Protein AF-G0W5C2-F1 (afdb_monomer_lite)

Secondary structure (DSSP, 8-state):
--GGGGSPPPP-----------PPPP----TTSHHHHHHHHHHHHHHHHHHHHHHHHHHHHHHHH-TTHHHHHHHHHHHHHHHHHHHHHH-GGGHHHHHHHHHHHH-GGGHHHHHHHHHHHHHHHHHHHHHHHHHTHHHHHHHHHHHHTHHHHHHHHHHHHHHHHHHHHHHHHHHTHHHHHHHHHHHHHHHTT-HHHHHHHHHHHHHHHHHHHHHTSS----SSHHHHHHHHHHHHHHHHHHHHHHHHHHHHHHTSTTTHHHHHHHHTHHHHHHHHTHHHHHHTT--HHHHHHHHHHTHHHHHHHHHHHHHHTSSTTHHHHHHHHHHHHHHHHHHHHHHHHHHHHHH-

Organism: Naumovozyma dairenensis (strain ATCC 10597 / BCRC 20456 / CBS 421 / NBRC 0211 / NRRL Y-12639) (NCBI:txid1071378)

Foldseek 3Di:
DACLVLDDDDDDDDDDDDDDDDDDDDDDDDPPVPVVVVVVVVVVVVVVVVVVVVVVVVVVVCCVVPVPPVVLVVLLVVLCVPAAVVCQVPPPLLVLLVVLLVCLVVDPPCVVLLVVLLVVLVVQLCVLLVVCVVPPLVVQLVVQCVPPNPVSNVLSVVLSSQVSLLVSLVCSLPPPCVVRLLVLLQVLCVVVVNPVLQVQLVVLLVVVVVVVVVVVVPDDDPPVCPVVVVVVVVVVVVVVVVVVVVVVVLVVQSSPTPVSSLVSQLVCQLVQLLSLCVSLCSSVVHDPSRSVSVCSNSVSSSSSLRNSLSVCSRHPSSVSSSVSSSSSSSSVVSVVVVVSVVVVVVVD

Structure (mmCIF, N/CA/C/O backbone):
data_AF-G0W5C2-F1
#
_entry.id   AF-G0W5C2-F1
#
loop_
_atom_site.group_PDB
_atom_site.id
_atom_site.type_symbol
_atom_site.label_atom_id
_atom_site.label_alt_id
_atom_site.label_comp_id
_atom_site.label_asym_id
_atom_site.label_entity_id
_atom_site.label_seq_id
_atom_site.pdbx_PDB_ins_code
_atom_site.Cartn_x
_atom_site.Cartn_y
_atom_site.Cartn_z
_atom_site.occupancy
_atom_site.B_iso_or_equiv
_atom_site.auth_seq_id
_atom_site.auth_comp_id
_atom_site.auth_asym_id
_atom_site.auth_atom_id
_atom_site.pdbx_PDB_model_num
ATOM 1 N N . MET A 1 1 ? -10.322 6.354 27.106 1.00 34.41 1 MET A N 1
ATOM 2 C CA . MET A 1 1 ? -9.452 5.263 26.623 1.00 34.41 1 MET A CA 1
ATOM 3 C C . MET A 1 1 ? -8.444 5.808 25.622 1.00 34.41 1 MET A C 1
ATOM 5 O O . MET A 1 1 ? -8.860 6.273 24.565 1.00 34.41 1 MET A O 1
ATOM 9 N N . LYS A 1 2 ? -7.147 5.834 25.954 1.00 31.30 2 LYS A N 1
ATOM 10 C CA . LYS A 1 2 ? -6.088 6.141 24.978 1.00 31.30 2 LYS A CA 1
ATOM 11 C C . LYS A 1 2 ? -5.715 4.829 24.276 1.00 31.30 2 LYS A C 1
ATOM 13 O O . LYS A 1 2 ? -5.421 3.846 24.937 1.00 31.30 2 LYS A O 1
ATOM 18 N N . TYR A 1 3 ? -5.687 4.806 22.942 1.00 40.72 3 TYR A N 1
ATOM 19 C CA . TYR A 1 3 ? -5.278 3.619 22.166 1.00 40.72 3 TYR A CA 1
ATOM 20 C C . TYR A 1 3 ? -3.804 3.213 22.403 1.00 40.72 3 TYR A C 1
ATOM 22 O O . TYR A 1 3 ? -3.393 2.141 21.970 1.00 40.72 3 TYR A O 1
ATOM 30 N N . SER A 1 4 ? -3.021 4.028 23.130 1.00 39.78 4 SER A N 1
ATOM 31 C CA . SER A 1 4 ? -1.669 3.682 23.591 1.00 39.78 4 SER A CA 1
ATOM 32 C C . SER A 1 4 ? -1.620 2.482 24.532 1.00 39.78 4 SER A C 1
ATOM 34 O O . SER A 1 4 ? -0.555 1.901 24.693 1.00 39.78 4 SER A O 1
ATOM 36 N N . ASP A 1 5 ? -2.749 2.112 25.134 1.00 40.81 5 ASP A N 1
ATOM 37 C CA . ASP A 1 5 ? -2.809 1.062 26.154 1.00 40.81 5 ASP A CA 1
ATOM 38 C C . ASP A 1 5 ? -3.015 -0.335 25.523 1.00 40.81 5 ASP A C 1
ATOM 40 O O . ASP A 1 5 ? -3.038 -1.351 26.210 1.00 40.81 5 ASP A O 1
ATOM 44 N N . ILE A 1 6 ? -3.118 -0.401 24.186 1.00 48.47 6 ILE A N 1
ATOM 45 C CA . ILE A 1 6 ? -3.303 -1.636 23.404 1.00 48.47 6 ILE A CA 1
ATOM 46 C C . ILE A 1 6 ? -1.987 -2.408 23.204 1.00 48.47 6 ILE A C 1
ATOM 48 O O . ILE A 1 6 ? -2.007 -3.603 22.896 1.00 48.47 6 ILE A O 1
ATOM 52 N N . PHE A 1 7 ? -0.839 -1.760 23.413 1.00 45.47 7 PHE A N 1
ATOM 53 C CA . PHE A 1 7 ? 0.484 -2.355 23.233 1.00 45.47 7 PHE A CA 1
ATOM 54 C C . PHE A 1 7 ? 1.282 -2.208 24.532 1.00 45.47 7 PHE A C 1
ATOM 56 O O . PHE A 1 7 ? 1.791 -1.138 24.855 1.00 45.47 7 PHE A O 1
ATOM 63 N N . GLY A 1 8 ? 1.297 -3.290 25.316 1.00 36.81 8 GLY A N 1
ATOM 64 C CA . GLY A 1 8 ? 1.821 -3.334 26.680 1.00 36.81 8 GLY A CA 1
ATOM 65 C C . GLY A 1 8 ? 3.303 -2.974 26.797 1.00 36.81 8 GLY A C 1
ATOM 66 O O . GLY A 1 8 ? 4.139 -3.440 26.027 1.00 36.81 8 GLY A O 1
ATOM 67 N N . GLN A 1 9 ? 3.599 -2.160 27.810 1.00 32.34 9 GLN A N 1
ATOM 68 C CA . GLN A 1 9 ? 4.939 -1.845 28.292 1.00 32.34 9 GLN A CA 1
ATOM 69 C C . GLN A 1 9 ? 5.455 -2.985 29.179 1.00 32.34 9 GLN A C 1
ATOM 71 O O . GLN A 1 9 ? 4.820 -3.305 30.182 1.00 32.34 9 GLN A O 1
ATOM 76 N N . ASN A 1 10 ? 6.630 -3.534 28.867 1.00 29.64 10 ASN A N 1
ATOM 77 C CA . ASN A 1 10 ? 7.422 -4.298 29.834 1.00 29.64 10 ASN A CA 1
ATOM 78 C C . ASN A 1 10 ? 8.434 -3.364 30.515 1.00 29.64 10 ASN A C 1
ATOM 80 O O . ASN A 1 10 ? 9.086 -2.556 29.854 1.00 29.64 10 ASN A O 1
ATOM 84 N N . LYS A 1 11 ? 8.526 -3.459 31.847 1.00 28.27 11 LYS A N 1
ATOM 85 C CA . LYS A 1 11 ? 9.408 -2.668 32.720 1.00 28.27 11 LYS A CA 1
ATOM 86 C C . LYS A 1 11 ? 10.689 -3.433 33.107 1.00 28.27 11 LYS A C 1
ATOM 88 O O . LYS A 1 11 ? 10.615 -4.633 33.345 1.00 28.27 11 LYS A O 1
ATOM 93 N N . HIS A 1 12 ? 11.740 -2.633 33.354 1.00 28.28 12 HIS A N 1
ATOM 94 C CA . HIS A 1 12 ? 12.934 -2.812 34.219 1.00 28.28 12 HIS A CA 1
ATOM 95 C C . HIS A 1 12 ? 14.176 -3.576 33.708 1.00 28.28 12 HIS A C 1
ATOM 97 O O . HIS A 1 12 ? 14.015 -4.448 32.858 1.00 28.28 12 HIS A O 1
ATOM 103 N N . PRO A 1 13 ? 15.389 -3.334 34.287 1.00 30.89 13 PRO A N 1
ATOM 104 C CA . PRO A 1 13 ? 15.825 -2.289 35.248 1.00 30.89 13 PRO A CA 1
ATOM 105 C C . PRO A 1 13 ? 17.078 -1.467 34.831 1.00 30.89 13 PRO A C 1
ATOM 107 O O . PRO A 1 13 ? 17.756 -1.776 33.857 1.00 30.89 13 PRO A O 1
ATOM 110 N N . GLN A 1 14 ? 17.325 -0.382 35.582 1.00 29.97 14 GLN A N 1
ATOM 111 C CA . GLN A 1 14 ? 18.550 0.434 35.597 1.00 29.97 14 GLN A CA 1
ATOM 112 C C . GLN A 1 14 ? 19.724 -0.348 36.200 1.00 29.97 14 GLN A C 1
ATOM 114 O O . GLN A 1 14 ? 19.463 -1.144 37.091 1.00 29.97 14 GLN A O 1
ATOM 119 N N . ASP A 1 15 ? 20.961 -0.022 35.806 1.00 26.52 15 ASP A N 1
ATOM 120 C CA . ASP A 1 15 ? 22.138 -0.134 36.677 1.00 26.52 15 ASP A CA 1
ATOM 121 C C . ASP A 1 15 ? 23.197 0.933 36.336 1.00 26.52 15 ASP A C 1
ATOM 123 O O . ASP A 1 15 ? 23.392 1.317 35.179 1.00 26.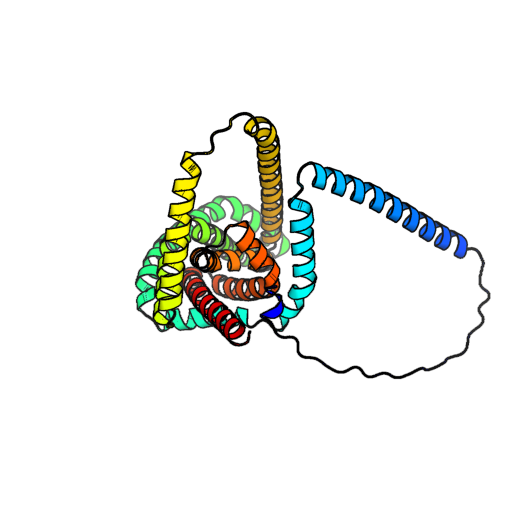52 15 ASP A O 1
ATOM 127 N N . GLU A 1 16 ? 23.792 1.443 37.412 1.00 25.45 16 GLU A N 1
ATOM 128 C CA . GLU A 1 16 ? 24.773 2.521 37.558 1.00 25.45 16 GLU A CA 1
ATOM 129 C C . GLU A 1 16 ? 26.234 2.049 37.371 1.00 25.45 16 GLU A C 1
ATOM 131 O O . GLU A 1 16 ? 26.498 0.866 37.183 1.00 25.45 16 GLU A O 1
ATOM 136 N N . MET A 1 17 ? 27.160 3.004 37.576 1.00 26.48 17 MET A N 1
ATOM 137 C CA . MET A 1 17 ? 28.610 2.897 37.852 1.00 26.48 17 MET A CA 1
ATOM 138 C C . MET A 1 17 ? 29.556 2.972 36.641 1.00 26.48 17 MET A C 1
ATOM 140 O O . MET A 1 17 ? 29.325 2.344 35.620 1.00 26.48 17 MET A O 1
ATOM 144 N N . THR A 1 18 ? 30.689 3.685 36.652 1.00 25.75 18 THR A N 1
ATOM 145 C CA . THR A 1 18 ? 31.335 4.634 37.587 1.00 25.75 18 THR A CA 1
ATOM 146 C C . THR A 1 18 ? 32.514 5.273 36.841 1.00 25.75 18 THR A C 1
ATOM 148 O O . THR A 1 18 ? 33.195 4.608 36.067 1.00 25.75 18 THR A O 1
ATOM 151 N N . ASP A 1 19 ? 32.723 6.555 37.125 1.00 26.78 19 ASP A N 1
ATOM 152 C CA . ASP A 1 19 ? 33.977 7.298 37.324 1.00 26.78 19 ASP A CA 1
ATOM 153 C C . ASP A 1 19 ? 35.335 6.686 36.888 1.00 26.78 19 ASP A C 1
ATOM 155 O O . ASP A 1 19 ? 35.753 5.627 37.356 1.00 26.78 19 ASP A O 1
ATOM 159 N N . SER A 1 20 ? 36.099 7.445 36.093 1.00 28.25 20 SER A N 1
ATOM 160 C CA . SER A 1 20 ? 37.563 7.341 36.039 1.00 28.25 20 SER A CA 1
ATOM 161 C C . SER A 1 20 ? 38.188 8.672 35.610 1.00 28.25 20 SER A C 1
ATOM 163 O O . SER A 1 20 ? 37.994 9.162 34.496 1.00 28.25 20 SER A O 1
ATOM 165 N N . LYS A 1 21 ? 38.930 9.249 36.557 1.00 28.72 21 LYS A N 1
ATOM 166 C CA . LYS A 1 21 ? 39.734 10.471 36.482 1.00 28.72 21 LYS A CA 1
ATOM 167 C C . LYS A 1 21 ? 40.934 10.319 35.541 1.00 28.72 21 LYS A C 1
ATOM 169 O O . LYS A 1 21 ? 41.647 9.322 35.612 1.00 28.72 21 LYS A O 1
ATOM 174 N N . ALA A 1 22 ? 41.256 11.383 34.807 1.00 29.69 22 ALA A N 1
ATOM 175 C CA . ALA A 1 22 ? 42.620 11.672 34.366 1.00 29.69 22 ALA A CA 1
ATOM 176 C C . ALA A 1 22 ? 42.874 13.192 34.403 1.00 29.69 22 ALA A C 1
ATOM 178 O O . ALA A 1 22 ? 42.045 13.985 33.961 1.00 29.69 22 ALA A O 1
ATOM 179 N N . GLU A 1 23 ? 44.004 13.560 35.003 1.00 32.16 23 GLU A N 1
ATOM 180 C CA . GLU A 1 23 ? 44.495 14.909 35.321 1.00 32.16 23 GLU A CA 1
ATOM 181 C C . GLU A 1 23 ? 44.883 15.772 34.095 1.00 32.16 23 GLU A C 1
ATOM 183 O O . GLU A 1 23 ? 45.074 15.242 32.996 1.00 32.16 23 GLU A O 1
ATOM 188 N N . PRO A 1 24 ? 45.003 17.110 34.260 1.00 30.23 24 PRO A N 1
ATOM 189 C CA . PRO A 1 24 ? 45.026 18.063 33.156 1.00 30.23 24 PRO A CA 1
ATOM 190 C C . PRO A 1 24 ? 46.437 18.283 32.594 1.00 30.23 24 PRO A C 1
ATOM 192 O O . PRO A 1 24 ? 47.409 18.412 33.337 1.00 30.23 24 PRO A O 1
ATOM 195 N N . LYS A 1 25 ? 46.545 18.406 31.265 1.00 30.88 25 LYS A N 1
ATOM 196 C CA . LYS A 1 25 ? 47.736 18.950 30.600 1.00 30.88 25 L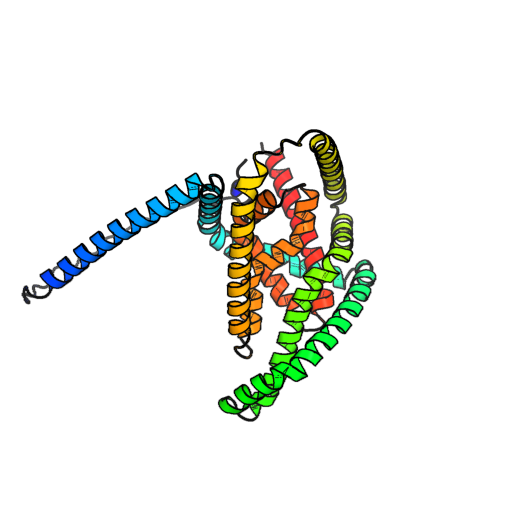YS A CA 1
ATOM 197 C C . LYS A 1 25 ? 47.515 20.419 30.271 1.00 30.88 25 LYS A C 1
ATOM 199 O O . LYS A 1 25 ? 46.589 20.772 29.545 1.00 30.88 25 LYS A O 1
ATOM 204 N N . ASP A 1 26 ? 48.394 21.235 30.830 1.00 29.27 26 ASP A N 1
ATOM 205 C CA . ASP A 1 26 ? 48.541 22.662 30.594 1.00 29.27 26 ASP A CA 1
ATOM 206 C C . ASP A 1 26 ? 49.012 22.912 29.150 1.00 29.27 26 ASP A C 1
ATOM 208 O O . ASP A 1 26 ? 50.078 22.447 28.745 1.00 29.27 26 ASP A O 1
ATOM 212 N N . TYR A 1 27 ? 48.197 23.621 28.369 1.00 32.12 27 TYR A N 1
ATOM 213 C CA . TYR A 1 27 ? 48.597 24.229 27.103 1.00 32.12 27 TYR A CA 1
ATOM 214 C C . TYR A 1 27 ? 48.057 25.655 27.069 1.00 32.12 27 TYR A C 1
ATOM 216 O O . TYR A 1 27 ? 46.895 25.924 26.765 1.00 32.12 27 TYR A O 1
ATOM 224 N N . SER A 1 28 ? 48.951 26.581 27.383 1.00 32.19 28 SER A N 1
ATOM 225 C CA . SER A 1 28 ? 48.824 28.003 27.113 1.00 32.19 28 SER A CA 1
ATOM 226 C C . SER A 1 28 ? 48.907 28.236 25.601 1.00 32.19 28 SER A C 1
ATOM 228 O O . SER A 1 28 ? 49.990 28.316 25.029 1.00 32.19 28 SER A O 1
ATOM 230 N N . VAL A 1 29 ? 47.751 28.348 24.938 1.00 36.06 29 VAL A N 1
ATOM 231 C CA . VAL A 1 29 ? 47.648 28.783 23.535 1.00 36.06 29 VAL A CA 1
ATOM 232 C C . VAL A 1 29 ? 46.489 29.778 23.376 1.00 36.06 29 VAL A C 1
ATOM 234 O O . VAL A 1 29 ? 45.323 29.440 23.524 1.00 36.06 29 VAL A O 1
ATOM 237 N N . GLN A 1 30 ? 46.881 31.029 23.118 1.00 35.53 30 GLN A N 1
ATOM 238 C CA . GLN A 1 30 ? 46.239 32.067 22.293 1.00 35.53 30 GLN A CA 1
ATOM 239 C C . GLN A 1 30 ? 44.730 32.361 22.474 1.00 35.53 30 GLN A C 1
ATOM 241 O O . GLN A 1 30 ? 43.841 31.645 22.026 1.00 35.53 30 GLN A O 1
ATOM 246 N N . LYS A 1 31 ? 44.459 33.548 23.034 1.00 40.22 31 LYS A N 1
ATOM 247 C CA . LYS A 1 31 ? 43.148 34.198 23.230 1.00 40.22 31 LYS A CA 1
ATOM 248 C C . LYS A 1 31 ? 42.464 34.717 21.942 1.00 40.22 31 LYS A C 1
ATOM 250 O O . LYS A 1 31 ? 41.649 35.620 22.039 1.00 40.22 31 LYS A O 1
ATOM 255 N N . GLU A 1 32 ? 42.731 34.164 20.760 1.00 42.00 32 GLU A N 1
ATOM 256 C CA . GLU A 1 32 ? 42.114 34.648 19.502 1.00 42.00 32 GLU A CA 1
ATOM 257 C C . GLU A 1 32 ? 41.004 33.740 18.938 1.00 42.00 32 GLU A C 1
ATOM 259 O O . GLU A 1 32 ? 40.273 34.152 18.045 1.00 42.00 32 GLU A O 1
ATOM 264 N N . GLY A 1 33 ? 40.791 32.540 19.495 1.00 41.72 33 GLY A N 1
ATOM 265 C CA . GLY A 1 33 ? 39.678 31.656 19.097 1.00 41.72 33 GLY A CA 1
ATOM 266 C C . GLY A 1 33 ? 38.377 31.844 19.890 1.00 41.72 33 GLY A C 1
ATOM 267 O O . GLY A 1 33 ? 37.321 31.384 19.468 1.00 41.72 33 GLY A O 1
ATOM 268 N N . LYS A 1 34 ? 38.426 32.520 21.046 1.00 40.22 34 LYS A N 1
ATOM 269 C CA . LYS A 1 34 ? 37.293 32.575 21.986 1.00 40.22 34 LYS A CA 1
ATOM 270 C C . LYS A 1 34 ? 36.225 33.589 21.575 1.00 40.22 34 LYS A C 1
ATOM 272 O O . LYS A 1 34 ? 35.046 33.318 21.753 1.00 40.22 34 LYS A O 1
ATOM 277 N N . ASP A 1 35 ? 36.622 34.715 20.990 1.00 42.41 35 ASP A N 1
ATOM 278 C CA . ASP A 1 35 ? 35.678 35.758 20.572 1.00 42.41 35 ASP A CA 1
ATOM 279 C C . ASP A 1 35 ? 34.892 35.359 19.312 1.00 42.41 35 ASP A C 1
ATOM 281 O O . ASP A 1 35 ? 33.713 35.690 19.198 1.00 42.41 35 ASP A O 1
ATOM 285 N N . ILE A 1 36 ? 35.491 34.544 18.433 1.00 47.38 36 ILE A N 1
ATOM 286 C CA . ILE A 1 36 ? 34.840 34.004 17.228 1.00 47.38 36 ILE A CA 1
ATOM 287 C C . ILE A 1 36 ? 33.800 32.928 17.602 1.00 47.38 36 ILE A C 1
ATOM 289 O O . ILE A 1 36 ? 32.681 32.947 17.088 1.00 47.38 36 ILE A O 1
ATOM 293 N N . ASP A 1 37 ? 34.114 32.040 18.554 1.00 50.44 37 ASP A N 1
ATOM 294 C CA . ASP A 1 37 ? 33.162 31.038 19.066 1.00 50.44 37 ASP A CA 1
ATOM 295 C C . ASP A 1 37 ? 32.034 31.662 19.912 1.00 50.44 37 ASP A C 1
ATOM 297 O O . ASP A 1 37 ? 30.882 31.223 19.848 1.00 50.44 37 ASP A O 1
ATOM 301 N N . ILE A 1 38 ? 32.323 32.720 20.681 1.00 51.53 38 ILE A N 1
ATOM 302 C CA . ILE A 1 38 ? 31.317 33.436 21.484 1.00 51.53 38 ILE A CA 1
ATOM 303 C C . ILE A 1 38 ? 30.381 34.271 20.592 1.00 51.53 38 ILE A C 1
ATOM 305 O O . ILE A 1 38 ? 29.176 34.316 20.859 1.00 51.53 38 ILE A O 1
ATOM 309 N N . GLN A 1 39 ? 30.885 34.899 19.520 1.00 51.41 39 GLN A N 1
ATOM 310 C CA . GLN A 1 39 ? 30.040 35.601 18.544 1.00 51.41 39 GLN A CA 1
ATOM 311 C C . GLN A 1 39 ? 29.126 34.642 17.777 1.00 51.41 39 GLN A C 1
ATOM 313 O O . GLN A 1 39 ? 27.926 34.908 17.715 1.00 51.41 39 GLN A O 1
ATOM 318 N N . ASN A 1 40 ? 29.636 33.500 17.303 1.00 53.81 40 ASN A N 1
ATOM 319 C CA . ASN A 1 40 ? 28.810 32.484 16.639 1.00 53.81 40 ASN A CA 1
ATOM 320 C C . ASN A 1 40 ? 27.731 31.909 17.576 1.00 53.81 40 ASN A C 1
ATOM 322 O O . ASN A 1 40 ? 26.579 31.775 17.174 1.00 53.81 40 ASN A O 1
ATOM 326 N N . SER A 1 41 ? 28.059 31.662 18.850 1.00 58.12 41 SER A N 1
ATOM 327 C CA . SER A 1 41 ? 27.090 31.241 19.879 1.00 58.12 41 SER A CA 1
ATOM 328 C C . SER A 1 41 ? 25.980 32.279 20.108 1.00 58.12 41 SER A C 1
ATOM 330 O O . SER A 1 41 ? 24.801 31.933 20.223 1.00 58.12 41 SER A O 1
ATOM 332 N N . ASN A 1 42 ? 26.333 33.564 20.183 1.00 63.94 42 ASN A N 1
ATOM 333 C CA . ASN A 1 42 ? 25.370 34.641 20.429 1.00 63.94 42 ASN A CA 1
ATOM 334 C C . ASN A 1 42 ? 24.500 34.940 19.200 1.00 63.94 42 ASN A C 1
ATOM 336 O O . ASN A 1 42 ? 23.309 35.237 19.350 1.00 63.94 42 ASN A O 1
ATOM 340 N N . GLU A 1 43 ? 25.056 34.827 17.994 1.00 66.88 43 GLU A N 1
ATOM 341 C CA . GLU A 1 43 ? 24.296 34.905 16.748 1.00 66.88 43 GLU A CA 1
ATOM 342 C C . GLU A 1 43 ? 23.354 33.710 16.597 1.00 66.88 43 GLU A C 1
ATOM 344 O O . GLU A 1 43 ? 22.167 33.923 16.360 1.00 66.88 43 GLU A O 1
ATOM 349 N N . GLU A 1 44 ? 23.800 32.475 16.847 1.00 68.31 44 GLU A N 1
ATOM 350 C CA . GLU A 1 44 ? 22.924 31.296 16.842 1.00 68.31 44 GLU A CA 1
ATOM 351 C C . GLU A 1 44 ? 21.777 31.425 17.851 1.00 68.31 44 GLU A C 1
ATOM 353 O O . GLU A 1 44 ? 20.621 31.160 17.514 1.00 68.31 44 GLU A O 1
ATOM 358 N N . GLN A 1 45 ? 22.043 31.896 19.073 1.00 73.69 45 GLN A N 1
ATOM 359 C CA . GLN A 1 45 ? 20.995 32.126 20.074 1.00 73.69 45 GLN A CA 1
ATOM 360 C C . GLN A 1 45 ? 20.013 33.227 19.656 1.00 73.69 45 GLN A C 1
ATOM 362 O O . GLN A 1 45 ? 18.802 33.106 19.881 1.00 73.69 45 GLN A O 1
ATOM 367 N N . SER A 1 46 ? 20.510 34.283 19.013 1.00 73.19 46 SER A N 1
ATOM 368 C CA . SER A 1 46 ? 19.685 35.373 18.485 1.00 73.19 46 SER A CA 1
ATOM 369 C C . SER A 1 46 ? 18.818 34.899 17.317 1.00 73.19 46 SER A C 1
ATOM 371 O O . SER A 1 46 ? 17.611 35.157 17.299 1.00 73.19 46 SER A O 1
ATOM 373 N N . LEU A 1 47 ? 19.388 34.120 16.396 1.00 71.12 47 LEU A N 1
ATOM 374 C CA . LEU A 1 47 ? 18.684 33.495 15.279 1.00 71.12 47 LEU A CA 1
ATOM 375 C C . LEU A 1 47 ? 17.625 32.506 15.774 1.00 71.12 47 LEU A C 1
ATOM 377 O O . LEU A 1 47 ? 16.485 32.559 15.318 1.00 71.12 47 LEU A O 1
ATOM 381 N N . LEU A 1 48 ? 17.935 31.670 16.767 1.00 75.12 48 LEU A N 1
ATOM 382 C CA . LEU A 1 48 ? 16.971 30.756 17.388 1.00 75.12 48 LEU A CA 1
ATOM 383 C C . LEU A 1 48 ? 15.799 31.503 18.033 1.00 75.12 48 LEU A C 1
ATOM 385 O O . LEU A 1 48 ? 14.654 31.052 17.944 1.00 75.12 48 LEU A O 1
ATOM 389 N N . LYS A 1 49 ? 16.060 32.656 18.659 1.00 80.38 49 LYS A N 1
ATOM 390 C CA . LYS A 1 49 ? 15.026 33.504 19.268 1.00 80.38 49 LYS A CA 1
ATOM 391 C C . LYS A 1 49 ? 14.126 34.143 18.209 1.00 80.38 49 LYS A C 1
ATOM 393 O O . LYS A 1 49 ? 12.906 34.135 18.371 1.00 80.38 49 LYS A O 1
ATOM 398 N N . ILE A 1 50 ? 14.709 34.626 17.112 1.00 74.38 50 ILE A N 1
ATOM 399 C CA . ILE A 1 50 ? 13.981 35.188 15.966 1.00 74.38 50 ILE A CA 1
ATOM 400 C C . ILE A 1 50 ? 13.132 34.104 15.287 1.00 74.38 50 ILE A C 1
ATOM 402 O O . ILE A 1 50 ? 11.933 34.298 15.088 1.00 74.38 50 ILE A O 1
ATOM 406 N N . VAL A 1 51 ? 13.707 32.931 15.011 1.00 73.44 51 VAL A N 1
ATOM 407 C CA . VAL A 1 51 ? 12.994 31.782 14.430 1.00 73.44 51 VAL A CA 1
ATOM 408 C C . VAL A 1 51 ? 11.832 31.345 15.324 1.00 73.44 51 VAL A C 1
ATOM 410 O O . VAL A 1 51 ? 10.742 31.090 14.813 1.00 73.44 51 VAL A O 1
ATOM 413 N N . LYS A 1 52 ? 12.016 31.318 16.653 1.00 78.44 52 LYS A N 1
ATOM 414 C CA . LYS A 1 52 ? 10.930 31.051 17.615 1.00 78.44 52 LYS A CA 1
ATOM 415 C C . LYS A 1 52 ? 9.822 32.100 17.571 1.00 78.44 52 LYS A C 1
ATOM 417 O O . LYS A 1 52 ? 8.653 31.750 17.683 1.00 78.44 52 LYS A O 1
ATOM 422 N N . LEU A 1 53 ? 10.166 33.378 17.434 1.00 80.81 53 LEU A N 1
ATOM 423 C CA . LEU A 1 53 ? 9.178 34.455 17.384 1.00 80.81 53 LEU A CA 1
ATOM 424 C C . LEU A 1 53 ? 8.295 34.333 16.133 1.00 80.81 53 LEU A C 1
ATOM 426 O O . LEU A 1 53 ? 7.068 34.357 16.234 1.00 80.81 53 LEU A O 1
ATOM 430 N N . TYR A 1 54 ? 8.916 34.142 14.967 1.00 72.62 54 TYR A N 1
ATOM 431 C CA . TYR A 1 54 ? 8.199 33.980 13.702 1.00 72.62 54 TYR A CA 1
ATOM 432 C C . TYR A 1 54 ? 7.405 32.672 13.644 1.00 72.62 54 TYR A C 1
ATOM 434 O O . TYR A 1 54 ? 6.280 32.665 13.144 1.00 72.62 54 TYR A O 1
ATOM 442 N N . SER A 1 55 ? 7.936 31.569 14.183 1.00 72.06 55 SER A N 1
ATOM 443 C CA . SER A 1 55 ? 7.191 30.307 14.235 1.00 72.06 55 SER A CA 1
ATOM 444 C C . SER A 1 55 ? 5.948 30.426 15.117 1.00 72.06 55 SER A C 1
ATOM 446 O O . SER A 1 55 ? 4.874 29.994 14.699 1.00 72.06 55 SER A O 1
ATOM 448 N N . ASN A 1 56 ? 6.054 31.088 16.272 1.00 79.00 56 ASN A N 1
ATOM 449 C CA . ASN A 1 56 ? 4.919 31.343 17.155 1.00 79.00 56 ASN A CA 1
ATOM 450 C C . ASN A 1 56 ? 3.865 32.237 16.485 1.00 79.00 56 ASN A C 1
ATOM 452 O O . ASN A 1 56 ? 2.686 31.900 16.520 1.00 79.00 56 ASN A O 1
ATOM 456 N N . GLN A 1 57 ? 4.268 33.298 15.773 1.00 78.31 57 GLN A N 1
ATOM 457 C CA . GLN A 1 57 ? 3.327 34.124 15.001 1.00 78.31 57 GLN A CA 1
ATOM 458 C C . GLN A 1 57 ? 2.585 33.323 13.921 1.00 78.31 57 GLN A C 1
ATOM 460 O O . GLN A 1 57 ? 1.375 33.477 13.749 1.00 78.31 57 GLN A O 1
ATOM 465 N N . ILE A 1 58 ? 3.283 32.442 13.199 1.00 72.88 58 ILE A N 1
ATOM 466 C CA . ILE A 1 58 ? 2.664 31.571 12.189 1.00 72.88 58 ILE A CA 1
ATOM 467 C C . ILE A 1 58 ? 1.681 30.593 12.846 1.00 72.88 58 ILE A C 1
ATOM 469 O O . ILE A 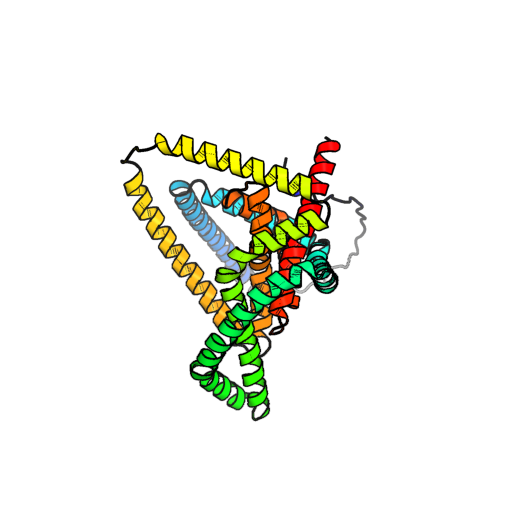1 58 ? 0.596 30.365 12.307 1.00 72.88 58 ILE A O 1
ATOM 473 N N . ILE A 1 59 ? 2.033 30.035 14.008 1.00 73.69 59 ILE A N 1
ATOM 474 C CA . ILE A 1 59 ? 1.167 29.139 14.785 1.00 73.69 59 ILE A CA 1
ATOM 475 C C . ILE A 1 59 ? -0.086 29.879 15.268 1.00 73.69 59 ILE A C 1
ATOM 477 O O . ILE A 1 59 ? -1.184 29.339 15.141 1.00 73.69 59 ILE A O 1
ATOM 481 N N . ASP A 1 60 ? 0.041 31.119 15.736 1.00 76.19 60 ASP A N 1
ATOM 482 C CA . ASP A 1 60 ? -1.087 31.933 16.197 1.00 76.19 60 ASP A CA 1
ATOM 483 C C . ASP A 1 60 ? -2.036 32.301 15.054 1.00 76.19 60 ASP A C 1
ATOM 485 O O . ASP A 1 60 ? -3.257 32.167 15.179 1.00 76.19 60 ASP A O 1
ATOM 489 N N . ILE A 1 61 ? -1.493 32.682 13.894 1.00 73.69 61 ILE A N 1
ATOM 490 C CA . ILE A 1 61 ? -2.282 32.917 12.677 1.00 73.69 61 ILE A CA 1
ATOM 491 C C . ILE A 1 61 ? -2.985 31.620 12.250 1.00 73.69 61 ILE A C 1
ATOM 493 O O . ILE A 1 61 ? -4.180 31.629 11.942 1.00 73.69 61 ILE A O 1
ATOM 497 N N . ALA A 1 62 ? -2.279 30.487 12.266 1.00 69.56 62 ALA A N 1
ATOM 498 C CA . ALA A 1 62 ? -2.855 29.191 11.927 1.00 69.56 62 ALA A CA 1
ATOM 499 C C . ALA A 1 62 ? -3.963 28.778 12.908 1.00 69.56 62 ALA A C 1
ATOM 501 O O . ALA A 1 62 ? -4.999 28.294 12.464 1.00 69.56 62 ALA A O 1
ATOM 502 N N . ASN A 1 63 ? -3.797 29.013 14.210 1.00 73.19 63 ASN A N 1
ATOM 503 C CA . ASN A 1 63 ? -4.815 28.755 15.230 1.00 73.19 63 ASN A CA 1
ATOM 504 C C . ASN A 1 63 ? -6.041 29.656 15.063 1.00 73.19 63 ASN A C 1
ATOM 506 O O . ASN A 1 63 ? -7.170 29.180 15.185 1.00 73.19 63 ASN A O 1
ATOM 510 N N . LYS A 1 64 ? -5.833 30.931 14.715 1.00 74.25 64 LYS A N 1
ATOM 511 C CA . LYS A 1 64 ? -6.907 31.906 14.483 1.00 74.25 64 LYS A CA 1
ATOM 512 C C . LYS A 1 64 ? -7.814 31.509 13.318 1.00 74.25 64 LYS A C 1
ATOM 514 O O . LYS A 1 64 ? -9.032 31.615 13.430 1.00 74.25 64 LYS A O 1
ATOM 519 N N . TYR A 1 65 ? -7.238 31.046 12.209 1.00 67.19 65 TYR A N 1
ATOM 520 C CA . TYR A 1 65 ? -8.011 30.657 11.021 1.00 67.19 65 TYR A CA 1
ATOM 521 C C . TYR A 1 65 ? -8.376 29.166 10.986 1.00 67.19 65 TYR A C 1
ATOM 523 O O . TYR A 1 65 ? -9.319 28.776 10.295 1.00 67.19 65 TYR A O 1
ATOM 531 N N . PHE A 1 66 ? -7.661 28.323 11.736 1.00 68.06 66 PHE A N 1
ATOM 532 C CA . PHE A 1 66 ? -7.838 26.873 11.750 1.00 68.06 66 PHE A CA 1
ATOM 533 C C . PHE A 1 66 ? -7.647 26.265 13.151 1.00 68.06 66 PHE A C 1
ATOM 535 O O . PHE A 1 66 ? -6.704 25.499 13.385 1.00 68.06 66 PHE A O 1
ATOM 542 N N . PRO A 1 67 ? -8.603 26.483 14.069 1.00 67.81 67 PRO A N 1
ATOM 543 C CA . PRO A 1 67 ? -8.466 26.112 15.482 1.00 67.81 67 PRO A CA 1
ATOM 544 C C . PRO A 1 67 ? -8.303 24.603 15.733 1.00 67.81 67 PRO A C 1
ATOM 546 O O . PRO A 1 67 ? -7.892 24.182 16.806 1.00 67.81 67 PRO A O 1
ATOM 549 N N . THR A 1 68 ? -8.613 23.751 14.750 1.00 70.81 68 THR A N 1
ATOM 550 C CA . THR A 1 68 ? -8.502 22.288 14.880 1.00 70.81 68 THR A CA 1
ATOM 551 C C . THR A 1 68 ? -7.255 21.696 14.219 1.00 70.81 68 THR A C 1
ATOM 553 O O . THR A 1 68 ? -6.983 20.509 14.407 1.00 70.81 68 THR A O 1
ATOM 556 N N . LEU A 1 69 ? -6.500 22.471 13.433 1.00 71.38 69 LEU A N 1
ATOM 557 C CA . LEU A 1 69 ? -5.405 21.965 12.595 1.00 71.38 69 LEU A CA 1
ATOM 558 C C . LEU A 1 69 ? -4.116 21.765 13.390 1.00 71.38 69 LEU A C 1
ATOM 560 O O . LEU A 1 69 ? -3.602 20.648 13.412 1.00 71.38 69 LEU A O 1
ATOM 564 N N . VAL A 1 70 ? -3.644 22.809 14.073 1.00 76.06 70 VAL A N 1
ATOM 565 C CA . VAL A 1 70 ? -2.447 22.766 14.929 1.00 76.06 70 VAL A CA 1
ATOM 566 C C . VAL A 1 70 ? -2.547 21.669 15.996 1.00 76.06 70 VAL A C 1
ATOM 568 O O . VAL A 1 70 ? -1.672 20.803 15.995 1.00 76.06 70 VAL A O 1
ATOM 571 N N . PRO A 1 71 ? -3.624 21.566 16.806 1.00 80.00 71 PRO A N 1
ATOM 572 C CA . PRO A 1 71 ? -3.706 20.514 17.823 1.00 80.00 71 PRO A CA 1
ATOM 573 C C . PRO A 1 71 ? -3.773 19.105 17.216 1.00 80.00 71 PRO A C 1
ATOM 575 O O . PRO A 1 71 ? -3.255 18.147 17.785 1.00 80.00 71 PRO A O 1
ATOM 578 N N . THR A 1 72 ? -4.376 18.948 16.029 1.00 79.75 72 THR A N 1
ATOM 579 C CA . THR A 1 72 ? -4.384 17.650 15.332 1.00 79.75 72 THR A CA 1
ATOM 580 C C . THR A 1 72 ? -2.981 17.280 14.843 1.00 79.75 72 THR A C 1
ATOM 582 O O . THR A 1 72 ? -2.583 16.121 14.947 1.00 79.75 72 THR A O 1
ATOM 585 N N . ILE A 1 73 ? -2.232 18.242 14.298 1.00 81.75 73 ILE A N 1
ATOM 586 C CA . ILE A 1 73 ? -0.854 18.046 13.832 1.00 81.75 73 ILE A CA 1
ATOM 587 C C . ILE A 1 73 ? 0.052 17.693 15.011 1.00 81.75 73 ILE A C 1
ATOM 589 O O . ILE A 1 73 ? 0.767 16.698 14.942 1.00 81.75 73 ILE A O 1
ATOM 593 N N . GLU A 1 74 ? -0.031 18.450 16.100 1.00 83.62 74 GLU A N 1
ATOM 594 C CA . GLU A 1 74 ? 0.739 18.219 17.320 1.00 83.62 74 GLU A CA 1
ATOM 595 C C . GLU A 1 74 ? 0.462 16.830 17.904 1.00 83.62 74 GLU A C 1
ATOM 597 O O . GLU A 1 74 ? 1.388 16.038 18.089 1.00 83.62 74 GLU A O 1
ATOM 602 N N . LYS A 1 75 ? -0.818 16.467 18.080 1.00 85.44 75 LYS A N 1
ATOM 603 C CA . LYS A 1 75 ? -1.207 15.133 18.559 1.00 85.44 75 LYS A CA 1
ATOM 604 C C . LYS A 1 75 ? -0.612 14.021 17.687 1.00 85.44 75 LYS A C 1
ATOM 606 O O . LYS A 1 75 ? -0.106 13.022 18.205 1.00 85.44 75 LYS A O 1
ATOM 611 N N . ARG A 1 76 ? -0.674 14.175 16.360 1.00 86.75 76 ARG A N 1
ATOM 612 C CA . ARG A 1 76 ? -0.147 13.186 15.406 1.00 86.75 76 ARG A CA 1
ATOM 613 C C . ARG A 1 76 ? 1.375 13.103 15.452 1.00 86.75 76 ARG A C 1
ATOM 615 O O . ARG A 1 76 ? 1.898 11.995 15.429 1.00 86.75 76 ARG A O 1
ATOM 622 N N . TRP A 1 77 ? 2.075 14.229 15.573 1.00 85.81 77 TRP A N 1
ATOM 623 C CA . TRP A 1 77 ? 3.532 14.256 15.730 1.00 85.81 77 TRP A CA 1
ATOM 624 C C . TRP A 1 77 ? 3.998 13.577 17.013 1.00 85.81 77 TRP A C 1
ATOM 626 O O . TRP A 1 77 ? 4.925 12.770 16.970 1.00 85.81 77 TRP A O 1
ATOM 636 N N . ILE A 1 78 ? 3.332 13.852 18.137 1.00 87.00 78 ILE A N 1
ATOM 637 C CA . ILE A 1 78 ? 3.635 13.208 19.420 1.00 87.00 78 ILE A CA 1
ATOM 638 C C . ILE A 1 78 ? 3.431 11.692 19.311 1.00 87.00 78 ILE A C 1
ATOM 640 O O . ILE A 1 78 ? 4.296 10.920 19.723 1.00 87.00 78 ILE A O 1
ATOM 644 N N . SER A 1 79 ? 2.318 11.265 18.707 1.00 84.94 79 SER A N 1
ATOM 645 C CA . SER A 1 79 ? 2.006 9.842 18.515 1.00 84.94 79 SER A CA 1
ATOM 646 C C . SER A 1 79 ? 3.035 9.147 17.617 1.00 84.94 79 SER A C 1
ATOM 648 O O . SER A 1 79 ? 3.523 8.074 17.963 1.00 84.94 79 SER A O 1
ATOM 650 N N . LEU A 1 80 ? 3.434 9.794 16.514 1.00 87.44 80 LEU A N 1
ATOM 651 C CA . LEU A 1 80 ? 4.480 9.302 15.616 1.00 87.44 80 LEU A CA 1
ATOM 652 C C . LEU A 1 80 ? 5.800 9.099 16.350 1.00 87.44 80 LEU A C 1
ATOM 654 O O . LEU A 1 80 ? 6.349 8.004 16.325 1.00 87.44 80 LEU A O 1
ATOM 658 N N . ARG A 1 81 ? 6.308 10.136 17.022 1.00 86.38 81 ARG A N 1
ATOM 659 C CA . ARG A 1 81 ? 7.610 10.066 17.697 1.00 86.38 81 ARG A CA 1
ATOM 660 C C . ARG A 1 81 ? 7.635 8.984 18.775 1.00 86.38 81 ARG A C 1
ATOM 662 O O . ARG A 1 81 ? 8.666 8.348 18.961 1.00 86.38 81 ARG A O 1
ATOM 669 N N . LYS A 1 82 ? 6.515 8.788 19.475 1.00 84.69 82 LYS A N 1
ATOM 670 C CA . LYS A 1 82 ? 6.407 7.809 20.557 1.00 84.69 82 LYS A CA 1
ATOM 671 C C . LYS A 1 82 ? 6.340 6.370 20.041 1.00 84.69 82 LYS A C 1
ATOM 673 O O . LYS A 1 82 ? 7.044 5.514 20.563 1.00 84.69 82 LYS A O 1
ATOM 678 N N . ASN A 1 83 ? 5.503 6.113 19.038 1.00 84.00 83 ASN A N 1
ATOM 679 C CA . ASN A 1 83 ? 5.121 4.746 18.681 1.00 84.00 83 ASN A CA 1
ATOM 680 C C . ASN A 1 83 ? 5.871 4.212 17.452 1.00 84.00 83 ASN A C 1
ATOM 682 O O . ASN A 1 83 ? 5.982 3.004 17.298 1.00 84.00 83 ASN A O 1
ATOM 686 N N . LEU A 1 84 ? 6.422 5.074 16.585 1.00 86.44 84 LEU A N 1
ATOM 687 C CA . LEU A 1 84 ? 6.991 4.661 15.294 1.00 86.44 84 LEU A CA 1
ATOM 688 C C . LEU A 1 84 ? 8.062 3.574 15.425 1.00 86.44 84 LEU A C 1
ATOM 690 O O . LEU A 1 84 ? 7.895 2.490 14.880 1.00 86.44 84 LEU A O 1
ATOM 694 N N . PHE A 1 85 ? 9.156 3.867 16.129 1.00 87.50 85 PHE A N 1
ATOM 695 C CA . PHE A 1 85 ? 10.288 2.943 16.226 1.00 87.50 85 PHE A CA 1
ATOM 696 C C . PHE A 1 85 ? 9.930 1.689 17.016 1.00 87.50 85 PHE A C 1
ATOM 698 O O . PHE A 1 85 ? 10.251 0.584 16.589 1.00 87.50 85 PHE A O 1
ATOM 705 N N . HIS A 1 86 ? 9.219 1.863 18.130 1.00 85.00 86 HIS A N 1
ATOM 706 C CA . HIS A 1 86 ? 8.769 0.758 18.964 1.00 85.00 86 HIS A CA 1
ATOM 707 C C . HIS A 1 86 ? 7.894 -0.221 18.167 1.00 85.00 86 HIS A C 1
ATOM 709 O O . HIS A 1 86 ? 8.201 -1.408 18.083 1.00 85.00 86 HIS A O 1
ATOM 715 N N . ASP A 1 87 ? 6.856 0.277 17.496 1.00 84.56 87 ASP A N 1
ATOM 716 C CA . ASP A 1 87 ? 5.944 -0.555 16.712 1.00 84.56 87 ASP A CA 1
ATOM 717 C C . ASP A 1 87 ? 6.608 -1.106 15.445 1.00 84.56 87 ASP A C 1
ATOM 719 O O . ASP A 1 87 ? 6.175 -2.129 14.927 1.00 84.56 87 ASP A O 1
ATOM 723 N N . MET A 1 88 ? 7.644 -0.457 14.907 1.00 83.75 88 MET A N 1
ATOM 724 C CA . MET A 1 88 ? 8.385 -1.009 13.770 1.00 83.75 88 MET A CA 1
ATOM 725 C C . MET A 1 88 ? 9.252 -2.200 14.171 1.00 83.75 88 MET A C 1
ATOM 727 O O . MET A 1 88 ? 9.269 -3.204 13.464 1.00 83.75 88 MET A O 1
ATOM 731 N N . VAL A 1 89 ? 9.950 -2.097 15.303 1.00 82.75 89 VAL A N 1
ATOM 732 C CA . VAL A 1 89 ? 10.858 -3.147 15.784 1.00 82.75 89 VAL A CA 1
ATOM 733 C C . VAL A 1 89 ? 10.081 -4.320 16.381 1.00 82.75 89 VAL A C 1
ATOM 735 O O . VAL A 1 89 ? 10.408 -5.472 16.113 1.00 82.75 89 VAL A O 1
ATOM 738 N N . PHE A 1 90 ? 9.027 -4.044 17.151 1.00 79.31 90 PHE A N 1
ATOM 739 C CA . PHE A 1 90 ? 8.269 -5.069 17.878 1.00 79.31 90 PHE A CA 1
ATOM 740 C C . PHE A 1 90 ? 6.919 -5.415 17.234 1.00 79.31 90 PHE A C 1
ATOM 742 O O . PHE A 1 90 ? 6.183 -6.276 17.723 1.00 79.31 90 PHE A O 1
ATOM 749 N N . GLY A 1 91 ? 6.536 -4.739 16.150 1.00 74.69 91 GLY A N 1
ATOM 750 C CA . GLY A 1 91 ? 5.214 -4.908 15.565 1.00 74.69 91 GLY A CA 1
ATOM 751 C C . GLY A 1 91 ? 5.107 -6.111 14.644 1.00 74.69 91 GLY A C 1
ATOM 752 O O . GLY A 1 91 ? 5.583 -6.099 13.516 1.00 74.69 91 GLY A O 1
ATOM 753 N N . ASN A 1 92 ? 4.295 -7.084 15.050 1.00 86.31 92 ASN A N 1
ATOM 754 C CA . ASN A 1 92 ? 3.978 -8.287 14.267 1.00 86.31 92 ASN A CA 1
ATOM 755 C C . ASN A 1 92 ? 3.058 -8.047 13.049 1.00 86.31 92 ASN A C 1
ATOM 757 O O . ASN A 1 92 ? 2.511 -8.991 12.482 1.00 86.31 92 ASN A O 1
ATOM 761 N N . SER A 1 93 ? 2.846 -6.797 12.626 1.00 92.44 93 SER A N 1
ATOM 762 C CA . SER A 1 93 ? 1.905 -6.486 11.539 1.00 92.44 93 SER A CA 1
ATOM 763 C C . SER A 1 93 ? 2.401 -6.899 10.152 1.00 92.44 93 SER A C 1
ATOM 765 O O . SER A 1 93 ? 1.589 -7.056 9.244 1.00 92.44 93 SER A O 1
ATOM 767 N N . PHE A 1 94 ? 3.708 -7.124 9.984 1.00 93.69 94 PHE A N 1
ATOM 768 C CA . PHE A 1 94 ? 4.289 -7.648 8.741 1.00 93.69 94 PHE A CA 1
ATOM 769 C C . PHE A 1 94 ? 3.880 -9.104 8.450 1.00 93.69 94 PHE A C 1
ATOM 771 O O . PHE A 1 94 ? 3.976 -9.550 7.309 1.00 93.69 94 PHE A O 1
ATOM 778 N N . ILE A 1 95 ? 3.406 -9.843 9.461 1.00 95.00 95 ILE A N 1
ATOM 779 C CA . ILE A 1 95 ? 3.032 -11.258 9.336 1.00 95.00 95 ILE A CA 1
ATOM 780 C C . ILE A 1 95 ? 1.713 -11.416 8.567 1.00 95.00 95 ILE A C 1
ATOM 782 O O . ILE A 1 95 ? 1.542 -12.377 7.819 1.00 95.00 95 ILE A O 1
ATOM 786 N N . TYR A 1 96 ? 0.774 -10.478 8.710 1.00 96.62 96 TYR A N 1
ATOM 787 C CA . TYR A 1 96 ? -0.567 -10.635 8.140 1.00 96.62 96 TYR A CA 1
ATOM 788 C C . TYR A 1 96 ? -0.607 -10.673 6.604 1.00 96.62 96 TYR A C 1
ATOM 790 O O . TYR A 1 96 ? -1.319 -11.528 6.079 1.00 96.62 96 TYR A O 1
ATOM 798 N N . PRO A 1 97 ? 0.143 -9.834 5.858 1.00 96.25 97 PRO A N 1
ATOM 799 C CA . PRO A 1 97 ? 0.277 -9.986 4.407 1.00 96.25 97 PRO A CA 1
ATOM 800 C C . PRO A 1 97 ? 0.748 -11.387 3.992 1.00 96.25 97 PRO A C 1
ATOM 802 O O . PRO A 1 97 ? 0.197 -11.978 3.070 1.00 96.25 97 PRO A O 1
ATOM 805 N N . ILE A 1 98 ? 1.710 -11.959 4.724 1.00 94.81 98 ILE A N 1
ATOM 806 C CA . ILE A 1 98 ? 2.248 -13.302 4.458 1.00 94.81 98 ILE A CA 1
ATOM 807 C C . ILE A 1 98 ? 1.192 -14.376 4.755 1.00 94.81 98 ILE A C 1
ATOM 809 O O . ILE A 1 98 ? 0.989 -15.289 3.958 1.00 94.81 98 ILE A O 1
ATOM 813 N N . GLN A 1 99 ? 0.467 -14.253 5.869 1.00 95.88 99 GLN A N 1
ATOM 814 C CA . GLN A 1 99 ? -0.646 -15.153 6.186 1.00 95.88 99 GLN A CA 1
ATOM 815 C C . GLN A 1 99 ? -1.766 -15.080 5.144 1.00 95.88 99 GLN A C 1
ATOM 817 O O . GLN A 1 99 ? -2.366 -16.105 4.828 1.00 95.88 99 GLN A O 1
ATOM 822 N N . GLY A 1 100 ? -2.043 -13.888 4.612 1.00 96.38 100 GLY A N 1
ATOM 823 C CA . GLY A 1 100 ? -2.975 -13.704 3.506 1.00 96.38 100 GLY A CA 1
ATOM 824 C C . GLY A 1 100 ? -2.509 -14.416 2.237 1.00 96.38 100 GLY A C 1
ATOM 825 O O . GLY A 1 100 ? -3.319 -15.056 1.570 1.00 96.38 100 GLY A O 1
ATOM 826 N N . ALA A 1 101 ? -1.205 -14.393 1.948 1.00 94.94 101 ALA A N 1
ATOM 827 C CA . ALA A 1 101 ? -0.635 -15.064 0.780 1.00 94.94 101 ALA A CA 1
ATOM 828 C C . ALA A 1 101 ? -0.817 -16.580 0.869 1.00 94.94 101 ALA A C 1
ATOM 830 O O . ALA A 1 101 ? -1.288 -17.209 -0.079 1.00 94.94 101 ALA A O 1
ATOM 831 N N . LEU A 1 102 ? -0.527 -17.151 2.039 1.00 95.44 102 LEU A N 1
ATOM 832 C CA . LEU A 1 102 ? -0.742 -18.573 2.308 1.00 95.44 102 LEU A CA 1
ATOM 833 C C . LEU A 1 102 ? -2.229 -18.957 2.215 1.00 95.44 102 LEU A C 1
ATOM 835 O O . LEU A 1 102 ? -2.575 -20.004 1.664 1.00 95.44 102 LEU A O 1
ATOM 839 N N . GLU A 1 103 ? -3.129 -18.104 2.704 1.00 95.31 103 GLU A N 1
ATOM 840 C CA . GLU A 1 103 ? -4.569 -18.370 2.672 1.00 95.31 103 GLU A CA 1
ATOM 841 C C . GLU A 1 103 ? -5.157 -18.308 1.253 1.00 95.31 103 GLU A C 1
ATOM 843 O O . GLU A 1 103 ? -5.964 -19.161 0.885 1.00 95.31 103 GLU A O 1
ATOM 848 N N . VAL A 1 104 ? -4.719 -17.359 0.417 1.00 94.56 104 VAL A N 1
ATOM 849 C CA . VAL A 1 104 ? -5.151 -17.269 -0.993 1.00 94.56 104 VAL A CA 1
ATOM 850 C C . VAL A 1 104 ? -4.774 -18.514 -1.782 1.00 94.56 104 VAL A C 1
ATOM 852 O O . VAL A 1 104 ? -5.565 -19.006 -2.589 1.00 94.56 104 VAL A O 1
ATOM 855 N N . VAL A 1 105 ? -3.560 -19.017 -1.571 1.00 92.62 105 VAL A N 1
ATOM 856 C CA . VAL A 1 105 ? -3.061 -20.187 -2.301 1.00 92.62 105 VAL A CA 1
ATOM 857 C C . VAL A 1 105 ? -3.799 -21.454 -1.868 1.00 92.62 105 VAL A C 1
ATOM 859 O O . VAL A 1 105 ? -4.113 -22.297 -2.705 1.00 92.62 105 VAL A O 1
ATOM 862 N N . THR A 1 106 ? -4.132 -21.579 -0.583 1.00 92.25 106 THR A N 1
ATOM 863 C CA . THR A 1 106 ? -4.841 -22.755 -0.052 1.00 92.25 106 THR A CA 1
ATOM 864 C C . THR A 1 106 ? -6.345 -22.728 -0.342 1.00 92.25 106 THR A C 1
ATOM 866 O O . THR A 1 106 ? -6.950 -23.775 -0.579 1.00 92.25 106 T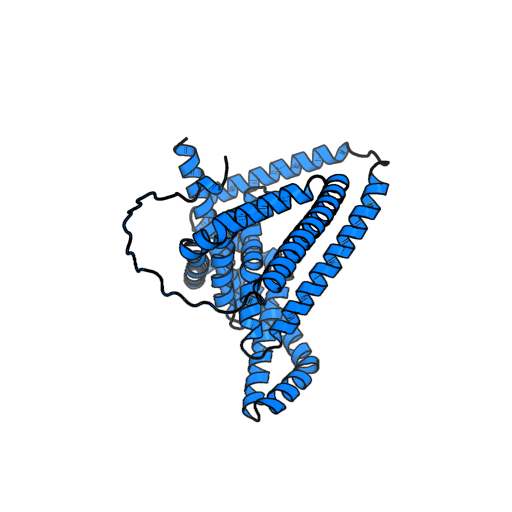HR A O 1
ATOM 869 N N . THR A 1 107 ? -6.964 -21.547 -0.384 1.00 92.50 107 THR A N 1
ATOM 870 C CA . THR A 1 107 ? -8.419 -21.401 -0.495 1.00 92.50 107 THR A CA 1
ATOM 871 C C . THR A 1 107 ? -8.860 -21.027 -1.909 1.00 92.50 107 THR A C 1
ATOM 873 O O . THR A 1 107 ? -8.748 -19.882 -2.349 1.00 92.50 107 THR A O 1
ATOM 876 N N . ARG A 1 108 ? -9.494 -21.974 -2.612 1.00 91.50 108 ARG A N 1
ATOM 877 C CA . ARG A 1 108 ? -9.969 -21.775 -3.997 1.00 91.50 108 ARG A CA 1
ATOM 878 C C . ARG A 1 108 ? -11.088 -20.739 -4.150 1.00 91.50 108 ARG A C 1
ATOM 880 O O . ARG A 1 108 ? -11.260 -20.192 -5.235 1.00 91.50 108 ARG A O 1
ATOM 887 N N . VAL A 1 109 ? -11.842 -20.439 -3.091 1.00 91.38 109 VAL A N 1
ATOM 888 C CA . VAL A 1 109 ? -13.018 -19.549 -3.160 1.00 91.38 109 VAL A CA 1
ATOM 889 C C . VAL A 1 109 ? -12.645 -18.129 -3.614 1.00 91.38 109 VAL A C 1
ATOM 891 O O . VAL A 1 109 ? -13.397 -17.495 -4.356 1.00 91.38 109 VAL A O 1
ATOM 894 N N . TYR A 1 110 ? -11.450 -17.648 -3.256 1.00 92.69 110 TYR A N 1
ATOM 895 C CA . TYR A 1 110 ? -10.978 -16.314 -3.637 1.00 92.69 110 TYR A CA 1
ATOM 896 C C . TYR A 1 110 ? -10.625 -16.191 -5.126 1.00 92.69 110 TYR A C 1
ATOM 898 O O . TYR A 1 110 ? -10.730 -15.103 -5.696 1.00 92.69 110 TYR A O 1
ATOM 906 N N . TRP A 1 111 ? -10.262 -17.296 -5.786 1.00 92.44 111 TRP A N 1
ATOM 907 C CA . TRP A 1 111 ? -9.712 -17.286 -7.145 1.00 92.44 111 TRP A CA 1
ATOM 908 C C . TRP A 1 111 ? -10.685 -16.753 -8.190 1.00 92.44 111 TRP A C 1
ATOM 910 O O . TRP A 1 111 ? -10.256 -16.116 -9.147 1.00 92.44 111 TRP A O 1
ATOM 920 N N . LYS A 1 112 ? -11.997 -16.919 -7.983 1.00 91.31 112 LYS A N 1
ATOM 921 C CA . LYS A 1 112 ? -13.010 -16.322 -8.863 1.00 91.31 112 LYS A CA 1
ATOM 922 C C . LYS A 1 112 ? -12.899 -14.793 -8.897 1.00 91.31 112 LYS A C 1
ATOM 924 O O . LYS A 1 112 ? -12.953 -14.198 -9.968 1.00 91.31 112 LYS A O 1
ATOM 929 N N . TYR A 1 113 ? -12.728 -14.158 -7.738 1.00 89.94 113 TYR A N 1
ATOM 930 C CA . TYR A 1 113 ? -12.592 -12.701 -7.642 1.00 89.94 113 TYR A CA 1
ATOM 931 C C . TYR A 1 113 ? -11.223 -12.230 -8.139 1.00 89.94 113 TYR A C 1
ATOM 933 O O . TYR A 1 113 ? -11.136 -11.216 -8.830 1.00 89.94 113 TYR A O 1
ATOM 941 N N . ILE A 1 114 ? -10.172 -12.999 -7.841 1.00 91.06 114 ILE A N 1
ATOM 942 C CA . ILE A 1 114 ? -8.804 -12.732 -8.305 1.00 91.06 114 ILE A CA 1
ATOM 943 C C . ILE A 1 114 ? -8.714 -12.824 -9.829 1.00 91.06 114 ILE A C 1
ATOM 945 O O . ILE A 1 114 ? -8.063 -11.987 -10.439 1.00 91.06 114 ILE A O 1
ATOM 949 N N . ALA A 1 115 ? -9.398 -13.776 -10.466 1.00 91.69 115 ALA A N 1
ATOM 950 C CA . ALA A 1 115 ? -9.409 -13.908 -11.921 1.00 91.69 115 ALA A CA 1
ATOM 951 C C . ALA A 1 115 ? -10.047 -12.685 -12.599 1.00 91.69 115 ALA A C 1
ATOM 953 O O . ALA A 1 115 ? -9.464 -12.118 -13.521 1.00 91.69 115 ALA A O 1
ATOM 954 N N . VAL A 1 116 ? -11.202 -12.224 -12.099 1.00 89.94 116 VAL A N 1
ATOM 955 C CA . VAL A 1 116 ? -11.862 -11.006 -12.606 1.00 89.94 116 VAL A CA 1
ATOM 956 C C . VAL A 1 116 ? -10.957 -9.782 -12.432 1.00 89.94 116 VAL A C 1
ATOM 958 O O . VAL A 1 116 ? -10.805 -8.985 -13.357 1.00 89.94 116 VAL A O 1
ATOM 961 N N . PHE A 1 117 ? -10.308 -9.657 -11.271 1.00 89.75 117 PHE A N 1
ATOM 962 C CA . PHE A 1 117 ? -9.321 -8.608 -11.027 1.00 89.75 117 PHE A CA 1
ATOM 963 C C . PHE A 1 117 ? -8.136 -8.699 -11.994 1.00 89.75 117 PHE A C 1
ATOM 965 O O . PHE A 1 117 ? -7.754 -7.699 -12.601 1.00 89.75 117 PHE A O 1
ATOM 972 N N . GLY A 1 118 ? -7.602 -9.902 -12.187 1.00 91.62 118 GLY A N 1
ATOM 973 C CA . GLY A 1 118 ? -6.445 -10.175 -13.026 1.00 91.62 118 GLY A CA 1
ATOM 974 C C . GLY A 1 118 ? -6.651 -9.768 -14.475 1.00 91.62 118 GLY A C 1
ATOM 975 O O . GLY A 1 118 ? -5.767 -9.139 -15.045 1.00 91.62 118 GLY A O 1
ATOM 976 N N . VAL A 1 119 ? -7.833 -10.016 -15.048 1.00 92.25 119 VAL A N 1
ATOM 977 C CA . VAL A 1 119 ? -8.150 -9.564 -16.415 1.00 92.25 119 VAL A CA 1
ATOM 978 C C . VAL A 1 119 ? -8.046 -8.041 -16.522 1.00 92.25 119 VAL A C 1
ATOM 980 O O . VAL A 1 119 ? -7.360 -7.527 -17.405 1.00 92.25 119 VAL A O 1
ATOM 983 N N . SER A 1 120 ? -8.663 -7.306 -15.591 1.00 90.69 120 SER A N 1
ATOM 984 C CA . SER A 1 120 ? -8.589 -5.837 -15.586 1.00 90.69 120 SER A CA 1
ATOM 985 C C . SER A 1 120 ? -7.162 -5.318 -15.372 1.00 90.69 120 SER A C 1
ATOM 987 O O . SER A 1 120 ? -6.759 -4.326 -15.984 1.00 90.69 120 SER A O 1
ATOM 989 N N . TYR A 1 121 ? -6.380 -6.019 -14.548 1.00 92.25 121 TYR A N 1
ATOM 990 C CA . TYR A 1 121 ? -4.996 -5.681 -14.253 1.00 92.25 121 TYR A CA 1
ATOM 991 C C . TYR A 1 121 ? -4.109 -5.858 -15.486 1.00 92.25 121 TYR A C 1
ATOM 993 O O . TYR A 1 121 ? -3.355 -4.955 -15.829 1.00 92.25 121 TYR A O 1
ATOM 1001 N N . VAL A 1 122 ? -4.234 -6.990 -16.185 1.00 93.62 122 VAL A N 1
ATOM 1002 C CA . VAL A 1 122 ? -3.464 -7.297 -17.398 1.00 93.62 122 VAL A CA 1
ATOM 1003 C C . VAL A 1 122 ? -3.756 -6.281 -18.501 1.00 93.62 122 VAL A C 1
ATOM 1005 O O . VAL A 1 122 ? -2.823 -5.757 -19.105 1.00 93.62 122 VAL A O 1
ATOM 1008 N N . ILE A 1 123 ? -5.029 -5.933 -18.717 1.00 93.50 123 ILE A N 1
ATOM 1009 C CA . ILE A 1 123 ? -5.410 -4.894 -19.688 1.00 93.50 123 ILE A CA 1
ATOM 1010 C C . ILE A 1 123 ? -4.750 -3.560 -19.322 1.00 93.50 123 ILE A C 1
ATOM 1012 O O . ILE A 1 123 ? -4.114 -2.924 -20.161 1.00 93.50 123 ILE A O 1
ATOM 1016 N N . THR A 1 124 ? -4.850 -3.157 -18.053 1.00 92.69 124 THR A N 1
ATOM 1017 C CA . THR A 1 124 ? -4.260 -1.905 -17.561 1.00 92.69 124 THR A CA 1
ATOM 1018 C C . THR A 1 124 ? -2.733 -1.909 -17.707 1.00 92.69 124 THR A C 1
ATOM 1020 O O . THR A 1 124 ? -2.158 -0.905 -18.128 1.00 92.69 124 THR A O 1
ATOM 1023 N N . PHE A 1 125 ? -2.083 -3.046 -17.441 1.00 94.25 125 PHE A N 1
ATOM 1024 C CA . PHE A 1 125 ? -0.640 -3.227 -17.583 1.00 94.25 125 PHE A CA 1
ATOM 1025 C C . PHE A 1 125 ? -0.177 -3.022 -19.021 1.00 94.25 125 PHE A C 1
ATOM 1027 O O . PHE A 1 125 ? 0.765 -2.271 -19.250 1.00 94.25 125 PHE A O 1
ATOM 1034 N N . PHE A 1 126 ? -0.843 -3.637 -20.001 1.00 95.25 126 PHE A N 1
ATOM 1035 C CA . PHE A 1 126 ? -0.458 -3.483 -21.405 1.00 95.25 126 PHE A CA 1
ATOM 1036 C C . PHE A 1 126 ? -0.699 -2.065 -21.927 1.00 95.25 126 PHE A C 1
ATOM 1038 O O . PHE A 1 126 ? 0.142 -1.541 -22.655 1.00 95.25 126 PHE A O 1
ATOM 1045 N N . VAL A 1 127 ? -1.792 -1.413 -21.519 1.00 95.50 127 VAL A N 1
ATOM 1046 C CA . VAL A 1 127 ? -2.074 -0.021 -21.90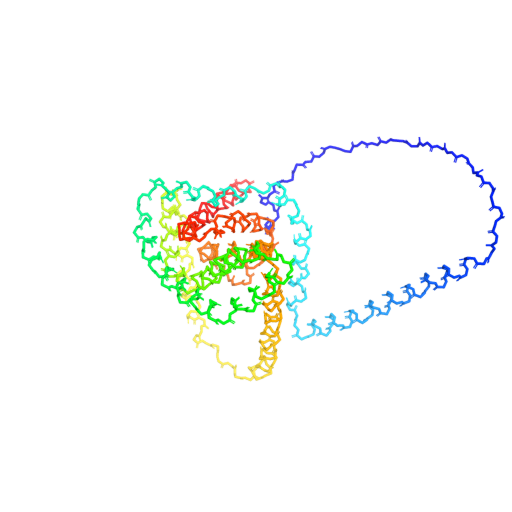7 1.00 95.50 127 VAL A CA 1
ATOM 1047 C C . VAL A 1 127 ? -1.007 0.930 -21.357 1.00 95.50 127 VAL A C 1
ATOM 1049 O O . VAL A 1 127 ? -0.429 1.714 -22.111 1.00 95.50 127 VAL A O 1
ATOM 1052 N N . ILE A 1 128 ? -0.705 0.849 -20.057 1.00 93.69 128 ILE A N 1
ATOM 1053 C CA . ILE A 1 128 ? 0.313 1.703 -19.424 1.00 93.69 128 ILE A CA 1
ATOM 1054 C C . ILE A 1 128 ? 1.706 1.354 -19.944 1.00 93.69 128 ILE A C 1
ATOM 1056 O O . ILE A 1 128 ? 2.493 2.249 -20.246 1.00 93.69 128 ILE A O 1
ATOM 1060 N N . GLY A 1 129 ? 2.006 0.062 -20.061 1.00 94.62 129 GLY A N 1
ATOM 1061 C CA . GLY A 1 129 ? 3.294 -0.442 -20.515 1.00 94.62 129 GLY A CA 1
ATOM 1062 C C . GLY A 1 129 ? 3.600 -0.001 -21.934 1.00 94.62 129 GLY A C 1
ATOM 1063 O O . GLY A 1 129 ? 4.698 0.491 -22.178 1.00 94.62 129 GLY A O 1
ATOM 1064 N N . GLY A 1 130 ? 2.620 -0.088 -22.838 1.00 95.94 130 GLY A N 1
ATOM 1065 C CA . GLY A 1 130 ? 2.736 0.412 -24.206 1.00 95.94 130 GLY A CA 1
ATOM 1066 C C . GLY A 1 130 ? 2.958 1.923 -24.254 1.00 95.94 130 GLY A C 1
ATOM 1067 O O . GLY A 1 130 ? 3.880 2.384 -24.922 1.00 95.94 130 GLY A O 1
ATOM 1068 N N . LEU A 1 131 ? 2.187 2.700 -23.484 1.00 94.88 131 LEU A N 1
ATOM 1069 C CA . LEU A 1 131 ? 2.369 4.152 -23.419 1.00 94.88 131 LEU A CA 1
ATOM 1070 C C . LEU A 1 131 ? 3.762 4.532 -22.894 1.00 94.88 131 LEU A C 1
ATOM 1072 O O . LEU A 1 131 ? 4.420 5.399 -23.471 1.00 94.88 131 LEU A O 1
ATOM 1076 N N . TYR A 1 132 ? 4.236 3.871 -21.834 1.00 91.88 132 TYR A N 1
ATOM 1077 C CA . TYR A 1 132 ? 5.577 4.087 -21.288 1.00 91.88 132 TYR A CA 1
ATOM 1078 C C . TYR A 1 132 ? 6.654 3.711 -22.308 1.00 91.88 132 TYR A C 1
ATOM 1080 O O . TYR A 1 132 ? 7.608 4.464 -22.495 1.00 91.88 132 TYR A O 1
ATOM 1088 N N . TYR A 1 133 ? 6.504 2.562 -22.973 1.00 94.38 133 TYR A N 1
ATOM 1089 C CA . TYR A 1 133 ? 7.459 2.075 -23.965 1.00 94.38 133 TYR A CA 1
ATOM 1090 C C . TYR A 1 133 ? 7.621 3.069 -25.123 1.00 94.38 133 TYR A C 1
ATOM 1092 O O . TYR A 1 133 ? 8.731 3.312 -25.580 1.00 94.38 133 TYR A O 1
ATOM 1100 N N . LEU A 1 134 ? 6.529 3.697 -25.563 1.00 94.12 134 LEU A N 1
ATOM 1101 C CA . LEU A 1 134 ? 6.569 4.676 -26.651 1.00 94.12 134 LEU A CA 1
ATOM 1102 C C . LEU A 1 134 ? 7.119 6.043 -26.221 1.00 94.12 134 LEU A C 1
ATOM 1104 O O . LEU A 1 134 ? 7.803 6.696 -27.002 1.00 94.12 134 LEU A O 1
ATOM 1108 N N . THR A 1 135 ? 6.810 6.495 -25.003 1.00 91.00 135 THR A N 1
ATOM 1109 C CA . THR A 1 135 ? 7.078 7.884 -24.582 1.00 91.00 135 THR A CA 1
ATOM 1110 C C . THR A 1 135 ? 8.324 8.042 -23.713 1.00 91.00 135 THR A C 1
ATOM 1112 O O . THR A 1 135 ? 9.102 8.970 -23.918 1.00 91.00 135 THR A O 1
ATOM 1115 N N . LEU A 1 136 ? 8.527 7.151 -22.740 1.00 89.31 136 LEU A N 1
ATOM 1116 C CA . LEU A 1 136 ? 9.548 7.295 -21.697 1.00 89.31 136 LEU A CA 1
ATOM 1117 C C . LEU A 1 136 ? 10.741 6.364 -21.904 1.00 89.31 136 LEU A C 1
ATOM 1119 O O . LEU A 1 136 ? 11.864 6.736 -21.561 1.00 89.31 136 LEU A O 1
ATOM 1123 N N . LEU A 1 137 ? 10.534 5.173 -22.476 1.00 91.31 137 LEU A N 1
ATOM 1124 C CA . LEU A 1 137 ? 11.621 4.216 -22.681 1.00 91.31 137 LEU A CA 1
ATOM 1125 C C . LEU A 1 137 ? 12.751 4.761 -23.569 1.00 91.31 137 LEU A C 1
ATOM 1127 O O . LEU A 1 137 ? 13.888 4.553 -23.170 1.00 91.31 137 LEU A O 1
ATOM 1131 N N . PRO A 1 138 ? 12.530 5.513 -24.669 1.00 91.81 138 PRO A N 1
ATOM 1132 C CA . PRO A 1 138 ? 13.639 6.082 -25.442 1.00 91.81 138 PRO A CA 1
ATOM 1133 C C . PRO A 1 138 ? 14.536 7.011 -24.612 1.00 91.81 138 PRO A C 1
ATOM 1135 O O . PRO A 1 138 ? 15.760 6.972 -24.741 1.00 91.81 138 PRO A O 1
ATOM 1138 N N . ILE A 1 139 ? 13.940 7.804 -23.713 1.00 90.12 139 ILE A N 1
ATOM 1139 C CA . ILE A 1 139 ? 14.658 8.727 -22.823 1.00 90.12 139 ILE A CA 1
ATOM 1140 C C . ILE A 1 139 ? 15.482 7.934 -21.801 1.00 90.12 139 ILE A C 1
ATOM 1142 O O . ILE A 1 139 ? 16.683 8.162 -21.656 1.00 90.12 139 ILE A O 1
ATOM 1146 N N . VAL A 1 140 ? 14.849 6.970 -21.124 1.00 89.06 140 VAL A N 1
ATOM 1147 C CA . VAL A 1 140 ? 15.509 6.131 -20.109 1.00 89.06 140 VAL A CA 1
ATOM 1148 C C . VAL A 1 140 ? 16.590 5.260 -20.740 1.00 89.06 140 VAL A C 1
ATOM 1150 O O . VAL A 1 140 ? 17.688 5.180 -20.206 1.00 89.06 140 VAL A O 1
ATOM 1153 N N . LEU A 1 141 ? 16.319 4.659 -21.898 1.00 92.19 141 LEU A N 1
ATOM 1154 C CA . LEU A 1 141 ? 17.262 3.831 -22.640 1.00 92.19 141 LEU A CA 1
ATOM 1155 C C . LEU A 1 141 ? 18.496 4.634 -23.052 1.00 92.19 141 LEU A C 1
ATOM 1157 O O . LEU A 1 141 ? 19.610 4.167 -22.835 1.00 92.19 141 LEU A O 1
ATOM 1161 N N . SER A 1 142 ? 18.307 5.847 -23.580 1.00 90.38 142 SER A N 1
ATOM 1162 C CA . SER A 1 142 ? 19.419 6.726 -23.965 1.00 90.38 142 SER A CA 1
ATOM 1163 C C . SER A 1 142 ? 20.315 7.044 -22.768 1.00 90.38 142 SER A C 1
ATOM 1165 O O . SER A 1 142 ? 21.533 6.906 -22.853 1.00 90.38 142 SER A O 1
ATOM 1167 N N . TRP A 1 143 ? 19.714 7.396 -21.626 1.00 87.31 143 TRP A N 1
ATOM 1168 C CA . TRP A 1 143 ? 20.451 7.634 -20.384 1.00 87.31 143 TRP A CA 1
ATOM 1169 C C . TRP A 1 143 ? 21.165 6.366 -19.894 1.00 87.31 143 TRP A C 1
ATOM 1171 O O . TRP A 1 143 ? 22.368 6.379 -19.645 1.00 87.31 143 TRP A O 1
ATOM 1181 N N . SER A 1 144 ? 20.460 5.240 -19.797 1.00 88.69 144 SER A N 1
ATOM 1182 C CA . SER A 1 144 ? 21.025 3.979 -19.313 1.00 88.69 144 SER A CA 1
ATOM 1183 C C . SER A 1 144 ? 22.163 3.468 -20.197 1.00 88.69 144 SER A C 1
ATOM 1185 O O . SER A 1 144 ? 23.166 3.005 -19.661 1.00 88.69 144 SER A O 1
ATOM 1187 N N . MET A 1 145 ? 22.051 3.566 -21.524 1.00 92.62 145 MET A N 1
ATOM 1188 C CA . MET A 1 145 ? 23.119 3.154 -22.441 1.00 92.62 145 MET A CA 1
ATOM 1189 C C . MET A 1 145 ? 24.335 4.083 -22.374 1.00 92.62 145 MET A C 1
ATOM 1191 O O . MET A 1 145 ? 25.459 3.599 -22.482 1.00 92.62 145 MET A O 1
ATOM 1195 N N . LEU A 1 146 ? 24.136 5.385 -22.141 1.00 92.19 146 LEU A N 1
ATOM 1196 C CA . LEU A 1 146 ? 25.231 6.350 -22.008 1.00 92.19 146 LEU A CA 1
ATOM 1197 C C . LEU A 1 146 ? 26.124 6.058 -20.790 1.00 92.19 146 LEU A C 1
ATOM 1199 O O . LEU A 1 146 ? 27.344 6.121 -20.903 1.00 92.19 146 LEU A O 1
ATOM 1203 N N . PHE A 1 147 ? 25.533 5.722 -19.637 1.00 90.00 147 PHE A N 1
ATOM 1204 C CA . PHE A 1 147 ? 26.289 5.503 -18.392 1.00 90.00 147 PHE A CA 1
ATOM 1205 C C . PHE A 1 147 ? 26.699 4.047 -18.150 1.00 90.00 147 PHE A C 1
ATOM 1207 O O . PHE A 1 147 ? 27.738 3.802 -17.544 1.00 90.00 147 PHE A O 1
ATOM 1214 N N . LEU A 1 148 ? 25.881 3.079 -18.574 1.00 89.69 148 LEU A N 1
ATOM 1215 C CA . LEU A 1 148 ? 26.060 1.653 -18.258 1.00 89.69 148 LEU A CA 1
ATOM 1216 C C . LEU A 1 148 ? 26.397 0.809 -19.499 1.00 89.69 148 LEU A C 1
ATOM 1218 O O . LEU A 1 148 ? 26.522 -0.414 -19.400 1.00 89.69 148 LEU A O 1
ATOM 1222 N N . GLY A 1 149 ? 26.525 1.433 -20.675 1.00 91.25 149 GLY A N 1
ATOM 1223 C CA . GLY A 1 149 ? 26.851 0.752 -21.926 1.00 91.25 149 GLY A CA 1
ATOM 1224 C C . GLY A 1 149 ? 25.784 -0.276 -22.343 1.00 91.25 149 GLY A C 1
ATOM 1225 O O . GLY A 1 149 ? 24.589 -0.057 -22.124 1.00 91.25 149 GLY A O 1
ATOM 1226 N N . PRO A 1 150 ? 26.179 -1.431 -22.917 1.00 91.81 150 PRO A N 1
ATOM 1227 C CA . PRO A 1 150 ? 25.245 -2.471 -23.366 1.00 91.81 150 PRO A CA 1
ATOM 1228 C C . PRO A 1 150 ? 24.380 -3.068 -22.247 1.00 91.81 150 PRO A C 1
ATOM 1230 O O . PRO A 1 150 ? 23.228 -3.428 -22.481 1.00 91.81 150 PRO A O 1
ATOM 1233 N N . ILE A 1 151 ? 24.895 -3.128 -21.012 1.00 92.44 151 ILE A N 1
ATOM 1234 C CA . ILE A 1 151 ? 24.136 -3.594 -19.837 1.00 92.44 151 ILE A CA 1
ATOM 1235 C C . ILE A 1 151 ? 22.943 -2.660 -19.574 1.00 92.44 151 ILE A C 1
ATOM 1237 O O . ILE A 1 151 ? 21.865 -3.109 -19.173 1.00 92.44 151 ILE A O 1
ATOM 1241 N N . GLY A 1 152 ? 23.103 -1.369 -19.883 1.00 92.00 152 GLY A N 1
ATOM 1242 C CA . GLY A 1 152 ? 22.050 -0.361 -19.809 1.00 92.00 152 GLY A CA 1
ATOM 1243 C C . GLY A 1 152 ? 20.807 -0.705 -20.631 1.00 92.00 152 GLY A C 1
ATOM 1244 O O . GLY A 1 152 ? 19.702 -0.370 -20.211 1.00 92.00 152 GLY A O 1
ATOM 1245 N N . PHE A 1 153 ? 20.951 -1.440 -21.739 1.00 91.75 153 PHE A N 1
ATOM 1246 C CA . PHE A 1 153 ? 19.813 -1.896 -22.542 1.00 91.75 153 PHE A CA 1
ATOM 1247 C C . PHE A 1 153 ? 18.905 -2.849 -21.754 1.00 91.75 153 PHE A C 1
ATOM 1249 O O . PHE A 1 153 ? 17.690 -2.649 -21.692 1.00 91.75 153 PHE A O 1
ATOM 1256 N N . VAL A 1 154 ? 19.488 -3.864 -21.107 1.00 92.69 154 VAL A N 1
ATOM 1257 C CA . VAL A 1 154 ? 18.739 -4.848 -20.306 1.00 92.69 154 VAL A CA 1
ATOM 1258 C C . VAL A 1 154 ? 18.115 -4.175 -19.085 1.00 92.69 154 VAL A C 1
ATOM 1260 O O . VAL A 1 154 ? 16.947 -4.406 -18.769 1.00 92.69 154 VAL A O 1
ATOM 1263 N N . LEU A 1 155 ? 18.867 -3.288 -18.429 1.00 90.50 155 LEU A N 1
ATOM 1264 C CA . LEU A 1 155 ? 18.391 -2.561 -17.254 1.00 90.50 155 LEU A CA 1
ATOM 1265 C C . LEU A 1 155 ? 17.232 -1.613 -17.575 1.00 90.50 155 LEU A C 1
ATOM 1267 O O . LEU A 1 155 ? 16.286 -1.552 -16.794 1.00 90.50 155 LEU A O 1
ATOM 1271 N N . ALA A 1 156 ? 17.254 -0.930 -18.723 1.00 91.50 156 ALA A N 1
ATOM 1272 C CA . ALA A 1 156 ? 16.156 -0.063 -19.147 1.00 91.50 156 ALA A CA 1
ATOM 1273 C C . ALA A 1 156 ? 14.851 -0.851 -19.360 1.00 91.50 156 ALA A C 1
ATOM 1275 O O . ALA A 1 156 ? 13.783 -0.405 -18.938 1.00 91.50 156 ALA A O 1
ATOM 1276 N N . HIS A 1 157 ? 14.931 -2.056 -19.936 1.00 91.75 157 HIS A N 1
ATOM 1277 C CA . HIS A 1 157 ? 13.767 -2.932 -20.107 1.00 91.75 157 HIS A CA 1
ATOM 1278 C C . HIS A 1 157 ? 13.264 -3.489 -18.771 1.00 91.75 157 HIS A C 1
ATOM 1280 O O . HIS A 1 157 ? 12.057 -3.499 -18.523 1.00 91.75 157 HIS A O 1
ATOM 1286 N N . LEU A 1 158 ? 14.169 -3.895 -17.876 1.00 90.69 158 LEU A N 1
ATOM 1287 C CA . LEU A 1 158 ? 13.792 -4.331 -16.531 1.00 90.69 158 LEU A CA 1
ATOM 1288 C C . LEU A 1 158 ? 13.110 -3.195 -15.753 1.00 90.69 158 LEU A C 1
ATOM 1290 O O . LEU A 1 158 ? 12.053 -3.393 -15.154 1.00 90.69 158 LEU A O 1
ATOM 1294 N N . GLN A 1 159 ? 13.676 -1.987 -15.804 1.00 88.75 159 GLN A N 1
ATOM 1295 C CA . GLN A 1 159 ? 13.098 -0.798 -15.183 1.00 88.75 159 GLN A CA 1
ATOM 1296 C C . GLN A 1 159 ? 11.730 -0.462 -15.775 1.00 88.75 159 GLN A C 1
ATOM 1298 O O . GLN A 1 159 ? 10.823 -0.124 -15.018 1.00 88.75 159 GLN A O 1
ATOM 1303 N N . TRP A 1 160 ? 11.549 -0.590 -17.090 1.00 91.12 160 TRP A N 1
ATOM 1304 C CA . TRP A 1 160 ? 10.251 -0.406 -17.736 1.00 91.12 160 TRP A CA 1
ATOM 1305 C C . TRP A 1 160 ? 9.191 -1.364 -17.196 1.00 91.12 160 TRP A C 1
ATOM 1307 O O . TRP A 1 160 ? 8.096 -0.919 -16.843 1.00 91.12 160 TRP A O 1
ATOM 1317 N N . VAL A 1 161 ? 9.512 -2.652 -17.059 1.00 91.44 161 VAL A N 1
ATOM 1318 C CA . VAL A 1 161 ? 8.585 -3.641 -16.491 1.00 91.44 161 VAL A CA 1
ATOM 1319 C C . VAL A 1 161 ? 8.230 -3.290 -15.042 1.00 91.44 161 VAL A C 1
ATOM 1321 O O . VAL A 1 161 ? 7.051 -3.288 -14.679 1.00 91.44 161 VAL A O 1
ATOM 1324 N N . LEU A 1 162 ? 9.224 -2.935 -14.220 1.00 89.00 162 LEU A N 1
ATOM 1325 C CA . LEU A 1 162 ? 9.011 -2.563 -12.815 1.00 89.00 162 LEU A CA 1
ATOM 1326 C C . LEU A 1 162 ? 8.174 -1.283 -12.668 1.00 89.00 162 LEU A C 1
ATOM 1328 O O . LEU A 1 162 ? 7.254 -1.236 -11.850 1.00 89.00 162 LEU A O 1
ATOM 1332 N N . GLN A 1 163 ? 8.454 -0.260 -13.476 1.00 88.56 163 GLN A N 1
ATOM 1333 C CA . GLN A 1 163 ? 7.711 1.003 -13.480 1.00 88.56 163 GLN A CA 1
ATOM 1334 C C . GLN A 1 163 ? 6.271 0.812 -13.953 1.00 88.56 163 GLN A C 1
ATOM 1336 O O . GLN A 1 163 ? 5.332 1.317 -13.333 1.00 88.56 163 GLN A O 1
ATOM 1341 N N . THR A 1 164 ? 6.081 0.015 -15.004 1.00 91.88 164 THR A N 1
ATOM 1342 C CA . THR A 1 164 ? 4.750 -0.337 -15.503 1.00 91.88 164 THR A CA 1
ATOM 1343 C C . THR A 1 164 ? 3.951 -1.072 -14.431 1.00 91.88 164 THR A C 1
ATOM 1345 O O . THR A 1 164 ? 2.795 -0.721 -14.191 1.00 91.88 164 THR A O 1
ATOM 1348 N N . ASN A 1 165 ? 4.561 -2.032 -13.727 1.00 91.56 165 ASN A N 1
ATOM 1349 C CA . ASN A 1 165 ? 3.919 -2.736 -12.616 1.00 91.56 165 ASN A CA 1
ATOM 1350 C C . ASN A 1 165 ? 3.502 -1.770 -11.498 1.00 91.56 165 ASN A C 1
ATOM 1352 O O . ASN A 1 165 ? 2.355 -1.795 -11.055 1.00 91.56 165 ASN A O 1
ATOM 1356 N N . ALA A 1 166 ? 4.400 -0.877 -11.072 1.00 88.31 166 ALA A N 1
ATOM 1357 C CA . ALA A 1 166 ? 4.119 0.089 -10.013 1.00 88.31 166 ALA A CA 1
ATOM 1358 C C . ALA A 1 166 ? 2.946 1.021 -10.373 1.00 88.31 166 ALA A C 1
ATOM 1360 O O . ALA A 1 166 ? 2.020 1.194 -9.576 1.00 88.31 166 ALA A O 1
ATOM 1361 N N . LEU A 1 167 ? 2.939 1.574 -11.590 1.00 88.81 167 LEU A N 1
ATOM 1362 C CA . LEU A 1 167 ? 1.859 2.438 -12.077 1.00 88.81 167 LEU A CA 1
ATOM 1363 C C . LEU A 1 167 ? 0.532 1.683 -12.206 1.00 88.81 167 LEU A C 1
ATOM 1365 O O . LEU A 1 167 ? -0.503 2.163 -11.735 1.00 88.81 167 LEU A O 1
ATOM 1369 N N . THR A 1 168 ? 0.569 0.480 -12.780 1.00 91.50 168 THR A N 1
ATOM 1370 C CA . THR A 1 168 ? -0.605 -0.396 -12.915 1.00 91.50 168 THR A CA 1
ATOM 1371 C C . THR A 1 168 ? -1.194 -0.727 -11.554 1.00 91.50 168 THR A C 1
ATOM 1373 O O . THR A 1 168 ? -2.409 -0.655 -11.376 1.00 91.50 168 THR A O 1
ATOM 1376 N N . SER A 1 169 ? -0.349 -1.022 -10.570 1.00 87.56 169 SER A N 1
ATOM 1377 C CA . SER A 1 169 ? -0.756 -1.306 -9.198 1.00 87.56 169 SER A CA 1
ATOM 1378 C C . SER A 1 169 ? -1.415 -0.101 -8.526 1.00 87.56 169 SER A C 1
ATOM 1380 O O . SER A 1 169 ? -2.476 -0.245 -7.920 1.00 87.56 169 SER A O 1
ATOM 1382 N N . ILE A 1 170 ? -0.861 1.105 -8.686 1.00 86.38 170 ILE A N 1
ATOM 1383 C CA . ILE A 1 170 ? -1.468 2.337 -8.151 1.00 86.38 170 ILE A CA 1
ATOM 1384 C C . ILE A 1 170 ? -2.848 2.585 -8.772 1.00 86.38 170 ILE A C 1
ATOM 1386 O O . ILE A 1 170 ? -3.795 2.931 -8.059 1.00 86.38 170 ILE A O 1
ATOM 1390 N N . ILE A 1 171 ? -2.973 2.417 -10.088 1.00 87.38 171 ILE A N 1
ATOM 1391 C CA . ILE A 1 171 ? -4.228 2.643 -10.814 1.00 87.38 171 ILE A CA 1
ATOM 1392 C C . ILE A 1 171 ? -5.261 1.577 -10.444 1.00 87.38 171 ILE A C 1
ATOM 1394 O O . ILE A 1 171 ? -6.380 1.916 -10.058 1.00 87.38 171 ILE A O 1
ATOM 1398 N N . SER A 1 172 ? -4.874 0.303 -10.458 1.00 86.62 172 SER A N 1
ATOM 1399 C CA . SER A 1 172 ? -5.750 -0.825 -10.121 1.00 86.62 172 SER A CA 1
ATOM 1400 C C . SER A 1 172 ? -6.219 -0.771 -8.666 1.00 86.62 172 SER A C 1
ATOM 1402 O O . SER A 1 172 ? -7.394 -1.016 -8.392 1.00 86.62 172 SER A O 1
ATOM 1404 N N . SER A 1 173 ? -5.346 -0.364 -7.738 1.00 82.12 173 SER A N 1
ATOM 1405 C CA . SER A 1 173 ? -5.686 -0.167 -6.322 1.00 82.12 173 SER A CA 1
ATOM 1406 C C . SER A 1 173 ? -6.707 0.958 -6.108 1.00 82.12 173 SER A C 1
ATOM 1408 O O . SER A 1 173 ? -7.532 0.886 -5.199 1.00 82.12 173 SER A O 1
ATOM 1410 N N . LYS A 1 174 ? -6.696 1.998 -6.950 1.00 84.19 174 LYS A N 1
ATOM 1411 C CA . LYS A 1 174 ? -7.636 3.126 -6.841 1.00 84.19 174 LYS A CA 1
ATOM 1412 C C . LYS A 1 174 ? -8.946 2.908 -7.589 1.00 84.19 174 LYS A C 1
ATOM 1414 O O . LYS A 1 174 ? -9.979 3.366 -7.111 1.00 84.19 174 LYS A O 1
ATOM 1419 N N . LEU A 1 175 ? -8.898 2.272 -8.758 1.00 82.06 175 LEU A N 1
ATOM 1420 C CA . LEU A 1 175 ? -10.059 2.118 -9.632 1.00 82.06 175 LEU A CA 1
ATOM 1421 C C . LEU A 1 175 ? -10.778 0.796 -9.397 1.00 82.06 175 LEU A C 1
ATOM 1423 O O . LEU A 1 175 ? -11.976 0.803 -9.159 1.00 82.06 175 LEU A O 1
ATOM 1427 N N . VAL A 1 176 ? -10.070 -0.331 -9.446 1.00 82.06 176 VAL A N 1
ATOM 1428 C CA . VAL A 1 176 ? -10.704 -1.658 -9.489 1.00 82.06 176 VAL A CA 1
ATOM 1429 C C . VAL A 1 176 ? -10.890 -2.242 -8.093 1.00 82.06 176 VAL A C 1
ATOM 1431 O O . VAL A 1 176 ? -11.955 -2.772 -7.771 1.00 82.06 176 VAL A O 1
ATOM 1434 N N . LEU A 1 177 ? -9.870 -2.117 -7.241 1.00 79.06 177 LEU A N 1
ATOM 1435 C CA . LEU A 1 177 ? -9.854 -2.714 -5.909 1.00 79.06 177 LEU A CA 1
ATOM 1436 C C . LEU A 1 177 ? -11.080 -2.319 -5.056 1.00 79.06 177 LEU A C 1
ATOM 1438 O O . LEU A 1 177 ? -11.667 -3.225 -4.472 1.00 79.06 177 LEU A O 1
ATOM 1442 N N . PRO A 1 178 ? -11.585 -1.065 -5.036 1.00 82.75 178 PRO A N 1
ATOM 1443 C CA . PRO A 1 178 ? -12.781 -0.712 -4.260 1.00 82.75 178 PRO A CA 1
ATOM 1444 C C . PRO A 1 178 ? -14.038 -1.539 -4.581 1.00 82.75 178 PRO A C 1
ATOM 1446 O O . PRO A 1 178 ? -14.895 -1.694 -3.714 1.00 82.75 178 PRO A O 1
ATOM 1449 N N . PHE A 1 179 ? -14.157 -2.090 -5.793 1.00 82.56 179 PHE A N 1
ATOM 1450 C CA . PHE A 1 179 ? -15.318 -2.890 -6.195 1.00 82.56 179 PHE A CA 1
ATOM 1451 C C . PHE A 1 179 ? -15.274 -4.331 -5.668 1.00 82.56 179 PHE A C 1
ATOM 1453 O O . PHE A 1 179 ? -16.319 -4.922 -5.391 1.00 82.56 179 PHE A O 1
ATOM 1460 N N . ILE A 1 180 ? -14.077 -4.901 -5.521 1.00 86.12 180 ILE A N 1
ATOM 1461 C CA . ILE A 1 180 ? -13.876 -6.315 -5.159 1.00 86.12 180 ILE A CA 1
ATOM 1462 C C . ILE A 1 180 ? -13.353 -6.503 -3.731 1.00 86.12 180 ILE A C 1
ATOM 1464 O O . ILE A 1 180 ? -13.627 -7.525 -3.103 1.00 86.12 180 ILE A O 1
ATOM 1468 N N . ASN A 1 181 ? -12.636 -5.514 -3.197 1.00 88.75 181 ASN A N 1
ATOM 1469 C CA . ASN A 1 181 ? -11.926 -5.586 -1.924 1.00 88.75 181 ASN A CA 1
ATOM 1470 C C . ASN A 1 181 ? -12.881 -5.854 -0.770 1.00 88.75 181 ASN A C 1
ATOM 1472 O O . ASN A 1 181 ? -12.630 -6.746 0.025 1.00 88.75 181 ASN A O 1
ATOM 1476 N N . ASP A 1 182 ? -14.020 -5.165 -0.731 1.00 91.88 182 ASP A N 1
ATOM 1477 C CA . ASP A 1 182 ? -15.030 -5.363 0.310 1.00 91.88 182 ASP A CA 1
ATOM 1478 C C . ASP A 1 182 ? -15.582 -6.797 0.320 1.00 91.88 182 ASP A C 1
ATOM 1480 O O . ASP A 1 182 ? -15.903 -7.321 1.382 1.00 91.88 182 ASP A O 1
ATOM 1484 N N . ARG A 1 183 ? -15.670 -7.457 -0.845 1.00 92.69 183 ARG A N 1
ATOM 1485 C CA . ARG A 1 183 ? -16.144 -8.846 -0.954 1.00 92.69 183 ARG A CA 1
ATOM 1486 C C . ARG A 1 183 ? -15.092 -9.840 -0.482 1.00 92.69 183 ARG A C 1
ATOM 1488 O O . ARG A 1 183 ? -15.422 -10.722 0.303 1.00 92.69 183 ARG A O 1
ATOM 1495 N N . ILE A 1 184 ? -13.850 -9.675 -0.936 1.00 94.62 184 ILE A N 1
ATOM 1496 C CA . ILE A 1 184 ? -12.718 -10.516 -0.520 1.00 94.62 184 ILE A CA 1
ATOM 1497 C C . ILE A 1 184 ? -12.491 -10.369 0.989 1.00 94.62 184 ILE A C 1
ATOM 1499 O O . ILE A 1 184 ? -12.331 -11.361 1.690 1.00 94.62 184 ILE A O 1
ATOM 1503 N N . TYR A 1 185 ? -12.561 -9.142 1.502 1.00 96.19 185 TYR A N 1
ATOM 1504 C CA . TYR A 1 185 ? -12.392 -8.830 2.915 1.00 96.19 185 TYR A CA 1
ATOM 1505 C C . TYR A 1 185 ? -13.509 -9.418 3.781 1.00 96.19 185 TYR A C 1
ATOM 1507 O O . TYR A 1 185 ? -13.228 -10.083 4.772 1.00 96.19 185 TYR A O 1
ATOM 1515 N N . ASP A 1 186 ? -14.779 -9.205 3.414 1.00 95.38 186 ASP A N 1
ATOM 1516 C CA . ASP A 1 186 ? -15.919 -9.770 4.146 1.00 95.38 186 ASP A CA 1
ATOM 1517 C C . ASP A 1 186 ? -15.865 -11.308 4.154 1.00 95.38 186 ASP A C 1
ATOM 1519 O O . ASP A 1 186 ? -16.134 -11.922 5.183 1.00 95.38 186 ASP A O 1
ATOM 1523 N N . MET A 1 187 ? -15.487 -11.929 3.031 1.00 94.69 187 MET A N 1
ATOM 1524 C CA . MET A 1 187 ? -15.302 -13.379 2.936 1.00 94.69 187 MET A CA 1
ATOM 1525 C C . MET A 1 187 ? -14.165 -13.863 3.841 1.00 94.69 187 MET A C 1
ATOM 1527 O O . MET A 1 187 ? -14.354 -14.821 4.582 1.00 94.69 187 MET A O 1
ATOM 1531 N N . ALA A 1 188 ? -13.029 -13.165 3.846 1.00 96.44 188 ALA A N 1
ATOM 1532 C CA . ALA A 1 188 ? -11.906 -13.477 4.721 1.00 96.44 188 ALA A CA 1
ATOM 1533 C C . ALA A 1 188 ? -12.269 -13.379 6.205 1.00 96.44 188 ALA A C 1
ATOM 1535 O O . ALA A 1 188 ? -11.863 -14.231 6.993 1.00 96.44 188 ALA A O 1
ATOM 1536 N N . LEU A 1 189 ? -13.075 -12.385 6.592 1.00 96.50 189 LEU A N 1
ATOM 1537 C CA . LEU A 1 189 ? -13.593 -12.296 7.957 1.00 96.50 189 LEU A CA 1
ATOM 1538 C C . LEU A 1 189 ? -14.440 -13.518 8.306 1.00 96.50 189 LEU A C 1
ATOM 1540 O O . LEU A 1 189 ? -14.195 -14.133 9.334 1.00 96.50 189 LEU A O 1
ATOM 1544 N N . VAL A 1 190 ? -15.399 -13.880 7.452 1.00 95.56 190 VAL A N 1
ATOM 1545 C CA . VAL A 1 190 ? -16.276 -15.045 7.660 1.00 95.56 190 VAL A CA 1
ATOM 1546 C C . VAL A 1 190 ? -15.452 -16.327 7.809 1.00 95.56 190 VAL A C 1
ATOM 1548 O O . VAL A 1 190 ? -15.615 -17.057 8.782 1.00 95.56 190 VAL A O 1
ATOM 1551 N N . MET A 1 191 ? -14.496 -16.554 6.907 1.00 94.12 191 MET A N 1
ATOM 1552 C CA . MET A 1 191 ? -13.651 -17.753 6.916 1.00 94.12 191 MET A CA 1
ATOM 1553 C C . MET A 1 191 ? -12.748 -17.869 8.148 1.00 94.12 191 MET A C 1
ATOM 1555 O O . MET A 1 191 ? -12.412 -18.976 8.554 1.00 94.12 191 MET A O 1
ATOM 1559 N N . ASN A 1 192 ? -12.376 -16.744 8.758 1.00 94.81 192 ASN A N 1
ATOM 1560 C CA . ASN A 1 192 ? -11.531 -16.706 9.951 1.00 94.81 192 ASN A CA 1
ATOM 1561 C C . ASN A 1 192 ? -12.350 -16.509 11.252 1.00 94.81 192 ASN A C 1
ATOM 1563 O O . ASN A 1 192 ? -11.800 -16.060 12.254 1.00 94.81 192 ASN A O 1
ATOM 1567 N N . GLY A 1 193 ? -13.658 -16.813 11.260 1.00 93.25 193 GLY A N 1
ATOM 1568 C CA . GLY A 1 193 ? -14.506 -16.754 12.469 1.00 93.25 193 GLY A CA 1
ATOM 1569 C C . GLY A 1 193 ? -14.945 -15.343 12.889 1.00 93.25 193 GLY A C 1
ATOM 1570 O O . GLY A 1 193 ? -15.410 -15.115 14.002 1.00 93.25 193 GLY A O 1
ATOM 1571 N N . GLY A 1 194 ? -14.805 -14.371 11.993 1.00 93.88 194 GLY A N 1
ATOM 1572 C CA . GLY A 1 194 ? -15.068 -12.948 12.188 1.00 93.88 194 GLY A CA 1
ATOM 1573 C C . GLY A 1 194 ? -16.503 -12.482 11.958 1.00 93.88 194 GLY A C 1
ATOM 1574 O O . GLY A 1 194 ? -16.730 -11.276 11.809 1.00 93.88 194 GLY A O 1
ATOM 1575 N N . GLU A 1 195 ? -17.468 -13.397 11.873 1.00 94.81 195 GLU A N 1
ATOM 1576 C CA . GLU A 1 195 ? -18.850 -13.090 11.480 1.00 94.81 195 GLU A CA 1
ATOM 1577 C C . GLU A 1 195 ? -19.526 -12.094 12.427 1.00 94.81 195 GLU A C 1
ATOM 1579 O O . GLU A 1 195 ? -20.145 -11.124 11.981 1.00 94.81 195 GLU A O 1
ATOM 1584 N N . ASP A 1 196 ? -19.334 -12.265 13.735 1.00 93.62 196 ASP A N 1
ATOM 1585 C CA . ASP A 1 196 ? -19.872 -11.365 14.755 1.00 93.62 196 ASP A CA 1
ATOM 1586 C C . ASP A 1 196 ? -19.364 -9.935 14.583 1.00 93.62 196 ASP A C 1
ATOM 1588 O O . ASP A 1 196 ? -20.127 -8.969 14.688 1.00 93.62 196 ASP A O 1
ATOM 1592 N N . PHE A 1 197 ? -18.066 -9.786 14.310 1.00 94.81 197 PHE A N 1
ATOM 1593 C CA . PHE A 1 197 ? -17.451 -8.485 14.071 1.00 94.81 197 PHE A CA 1
ATOM 1594 C C . PHE A 1 197 ? -18.022 -7.837 12.805 1.00 94.81 197 PHE A C 1
ATOM 1596 O O . PHE A 1 197 ? -18.396 -6.660 12.821 1.00 94.81 197 PHE A O 1
ATOM 1603 N N . LEU A 1 198 ? -18.153 -8.618 11.732 1.00 95.31 198 LEU A N 1
ATOM 1604 C CA . LEU A 1 198 ? -18.704 -8.165 10.461 1.00 95.31 198 LEU A CA 1
ATOM 1605 C C . LEU A 1 198 ? -20.160 -7.701 10.599 1.00 95.31 198 LEU A C 1
ATOM 1607 O O . LEU A 1 198 ? -20.515 -6.610 10.138 1.00 95.31 198 LEU A O 1
ATOM 1611 N N . ASN A 1 199 ? -20.997 -8.504 11.253 1.00 94.75 199 ASN A N 1
ATOM 1612 C CA . ASN A 1 199 ? -22.416 -8.222 11.444 1.00 94.75 199 ASN A CA 1
ATOM 1613 C C . ASN A 1 199 ? -22.620 -6.988 12.329 1.00 94.75 199 ASN A C 1
ATOM 1615 O O . ASN A 1 199 ? -23.342 -6.065 11.938 1.00 94.75 199 ASN A O 1
ATOM 1619 N N . LYS A 1 200 ? -21.906 -6.897 13.460 1.00 93.00 200 LYS A N 1
ATOM 1620 C CA . LYS A 1 200 ? -21.913 -5.703 14.325 1.00 93.00 200 LYS A CA 1
ATOM 1621 C C . LYS A 1 200 ? -21.476 -4.454 13.557 1.00 93.00 200 LYS A C 1
ATOM 1623 O O . LYS A 1 200 ? -22.143 -3.421 13.636 1.00 93.00 200 LYS A O 1
ATOM 1628 N N . GLY A 1 201 ? -20.410 -4.544 12.762 1.00 91.75 201 GLY A N 1
ATOM 1629 C CA . GLY A 1 201 ? -19.910 -3.412 11.981 1.00 91.75 201 GLY A CA 1
ATOM 1630 C C . GLY A 1 201 ? -20.893 -2.918 10.915 1.00 91.75 201 GLY A C 1
ATOM 1631 O O . GLY A 1 201 ? -21.132 -1.713 10.779 1.00 91.75 201 GLY A O 1
ATOM 1632 N N . LYS A 1 202 ? -21.546 -3.844 10.200 1.00 92.81 202 LYS A N 1
ATOM 1633 C CA . LYS A 1 202 ? -22.604 -3.519 9.225 1.00 92.81 202 LYS A CA 1
ATOM 1634 C C . LYS A 1 202 ? -23.792 -2.806 9.882 1.00 92.81 202 LYS A C 1
ATOM 1636 O O . LYS A 1 202 ? -24.318 -1.849 9.307 1.00 92.81 202 LYS A O 1
ATOM 1641 N N . LEU A 1 203 ? -24.175 -3.205 11.098 1.00 91.31 203 LEU A N 1
ATOM 1642 C CA . LEU A 1 203 ? -25.237 -2.548 11.868 1.00 91.31 203 LEU A CA 1
ATOM 1643 C C . LEU A 1 203 ? -24.856 -1.122 12.289 1.00 91.31 203 LEU A C 1
ATOM 1645 O O . LEU A 1 203 ? -25.622 -0.193 12.019 1.00 91.31 203 LEU A O 1
ATOM 1649 N N . ILE A 1 204 ? -23.662 -0.920 12.864 1.00 88.88 204 ILE A N 1
ATOM 1650 C CA . ILE A 1 204 ? -23.157 0.410 13.266 1.00 88.88 204 ILE A CA 1
ATOM 1651 C C . ILE A 1 204 ? -23.243 1.391 12.095 1.00 88.88 204 ILE A C 1
ATOM 1653 O O . ILE A 1 204 ? -23.688 2.536 12.242 1.00 88.88 204 ILE A O 1
ATOM 1657 N N . ARG A 1 205 ? -22.844 0.944 10.901 1.00 86.31 205 ARG A N 1
ATOM 1658 C CA . ARG A 1 205 ? -22.867 1.798 9.716 1.00 86.31 205 ARG A CA 1
ATOM 1659 C C . ARG A 1 205 ? -24.281 2.093 9.225 1.00 86.31 205 ARG A C 1
ATOM 1661 O O . ARG A 1 205 ? -24.542 3.236 8.840 1.00 86.31 205 ARG A O 1
ATOM 1668 N N . LYS A 1 206 ? -25.184 1.107 9.254 1.00 87.25 206 LYS A N 1
ATOM 1669 C CA . LYS A 1 206 ? -26.600 1.297 8.902 1.00 87.25 206 LYS A CA 1
ATOM 1670 C C . LYS A 1 206 ? -27.243 2.364 9.794 1.00 87.25 206 LYS A C 1
ATOM 1672 O O . LYS A 1 206 ? -27.892 3.269 9.272 1.00 87.25 206 LYS A O 1
ATOM 1677 N N . VAL A 1 207 ? -26.977 2.319 11.102 1.00 84.69 207 VAL A N 1
ATOM 1678 C CA . VAL A 1 207 ? -27.452 3.321 12.074 1.00 84.69 207 VAL A CA 1
ATOM 1679 C C . VAL A 1 207 ? -26.868 4.702 11.771 1.00 84.69 207 VAL A C 1
ATOM 1681 O O . VAL A 1 207 ? -27.628 5.636 11.527 1.00 84.69 207 VAL A O 1
ATOM 1684 N N . LYS A 1 208 ? -25.536 4.833 11.665 1.00 82.06 208 LYS A N 1
ATOM 1685 C CA . LYS A 1 208 ? -24.877 6.120 11.349 1.00 82.06 208 LYS A CA 1
ATOM 1686 C C . LYS A 1 208 ? -25.366 6.739 10.035 1.00 82.06 208 LYS A C 1
ATOM 1688 O O . LYS A 1 208 ? -25.483 7.959 9.930 1.00 82.06 208 LYS A O 1
ATOM 1693 N N . SER A 1 209 ? -25.641 5.914 9.023 1.00 79.88 209 SER A N 1
ATOM 1694 C CA . SER A 1 209 ? -26.172 6.382 7.739 1.00 79.88 209 SER A CA 1
ATOM 1695 C C . SER A 1 209 ? -27.590 6.936 7.865 1.00 79.88 209 SER A C 1
ATOM 1697 O O . SER A 1 209 ? -27.893 7.936 7.216 1.00 79.88 209 SER A O 1
ATOM 1699 N N . LYS A 1 210 ? -28.441 6.307 8.686 1.00 77.25 210 LYS A N 1
ATOM 1700 C CA . LYS A 1 210 ? -29.807 6.772 8.953 1.00 77.25 210 LYS A CA 1
ATOM 1701 C C . LYS A 1 210 ? -29.782 8.106 9.703 1.00 77.25 210 LYS A C 1
ATOM 1703 O O . LYS A 1 210 ? -30.260 9.095 9.165 1.00 77.25 210 LYS A O 1
ATOM 1708 N N . THR A 1 211 ? -29.055 8.181 10.820 1.00 76.69 211 THR A N 1
ATOM 1709 C CA . THR A 1 211 ? -28.905 9.415 11.615 1.00 76.69 211 THR A CA 1
ATOM 1710 C C . THR A 1 211 ? -28.394 10.593 10.782 1.00 76.69 211 THR A C 1
ATOM 1712 O O . THR A 1 211 ? -28.885 11.709 10.900 1.00 76.69 211 THR A O 1
ATOM 1715 N N . LYS A 1 212 ? -27.421 10.365 9.889 1.00 73.69 212 LYS A N 1
ATOM 1716 C CA . LYS A 1 212 ? -26.899 11.424 9.011 1.00 73.69 212 LYS A CA 1
ATOM 1717 C C . LYS A 1 212 ? -27.907 11.883 7.953 1.00 73.69 212 LYS A C 1
ATOM 1719 O O . LYS A 1 212 ? -27.819 13.024 7.505 1.00 73.69 212 LYS A O 1
ATOM 1724 N N . LYS A 1 213 ? -28.799 10.997 7.502 1.00 72.75 213 LYS A N 1
ATOM 1725 C CA . LYS A 1 213 ? -29.878 11.344 6.571 1.00 72.75 213 LYS A CA 1
ATOM 1726 C C . LYS A 1 213 ? -30.915 12.214 7.278 1.00 72.75 213 LYS A C 1
ATOM 1728 O O . LYS A 1 213 ? -31.288 13.234 6.716 1.00 72.75 213 LYS A O 1
ATOM 1733 N N . ASP A 1 214 ? -31.261 11.861 8.512 1.00 69.75 214 ASP A N 1
ATOM 1734 C CA . ASP A 1 214 ? -32.239 12.582 9.331 1.00 69.75 214 ASP A CA 1
ATOM 1735 C C . ASP A 1 214 ? -31.722 13.989 9.702 1.00 69.75 214 ASP A C 1
ATOM 1737 O O . ASP A 1 214 ? -32.408 14.980 9.488 1.00 69.75 214 ASP A O 1
ATOM 1741 N N . LEU A 1 215 ? -30.449 14.114 10.106 1.00 66.12 215 LEU A N 1
ATOM 1742 C CA . LEU A 1 215 ? -29.813 15.405 10.434 1.00 66.12 215 LEU A CA 1
ATOM 1743 C C . LEU A 1 215 ? -29.600 16.342 9.231 1.00 66.12 215 LEU A C 1
ATOM 1745 O O . LEU A 1 215 ? -29.420 17.543 9.405 1.00 66.12 215 LEU A O 1
ATOM 1749 N N . LYS A 1 216 ? -29.555 15.812 8.002 1.00 59.75 216 LYS A N 1
ATOM 1750 C CA . LYS A 1 216 ? -29.336 16.622 6.790 1.00 59.75 216 LYS A CA 1
ATOM 1751 C C . LYS A 1 216 ? -30.574 17.401 6.348 1.00 59.75 216 LYS A C 1
ATOM 1753 O O . LYS A 1 216 ? -30.431 18.263 5.484 1.00 59.75 216 LYS A O 1
ATOM 1758 N N . ILE A 1 217 ? -31.745 17.075 6.890 1.00 57.16 217 ILE A N 1
ATOM 1759 C CA . ILE A 1 217 ? -33.017 17.683 6.496 1.00 57.16 217 ILE A CA 1
ATOM 1760 C C . ILE A 1 217 ? -33.181 19.084 7.123 1.00 57.16 217 ILE A C 1
ATOM 1762 O O . ILE A 1 217 ? -33.809 19.930 6.499 1.00 57.16 217 ILE A O 1
ATOM 1766 N N . ASP A 1 218 ? -32.504 19.389 8.240 1.00 53.12 218 ASP A N 1
ATOM 1767 C CA . ASP A 1 218 ? -32.751 20.624 9.013 1.00 53.12 218 ASP A CA 1
ATOM 1768 C C . ASP A 1 218 ? -31.694 21.741 8.893 1.00 53.12 218 ASP A C 1
ATOM 1770 O O . ASP A 1 218 ? -31.916 22.855 9.363 1.00 53.12 218 ASP A O 1
ATOM 1774 N N . SER A 1 219 ? -30.530 21.515 8.274 1.00 52.66 219 SER A N 1
ATOM 1775 C CA . SER A 1 219 ? -29.429 22.495 8.324 1.00 52.66 219 SER A CA 1
ATOM 1776 C C . SER A 1 219 ? -29.215 23.259 7.006 1.00 52.66 219 SER A C 1
ATOM 1778 O O . SER A 1 219 ? -28.252 23.004 6.269 1.00 52.66 219 SER A O 1
ATOM 1780 N N . THR A 1 220 ? -30.071 24.241 6.717 1.00 47.66 220 THR A N 1
ATOM 1781 C CA . THR A 1 220 ? -29.814 25.288 5.708 1.00 47.66 220 THR A CA 1
ATOM 1782 C C . THR A 1 220 ? -29.826 26.676 6.335 1.00 47.66 220 THR A C 1
ATOM 1784 O O . THR A 1 220 ? -30.823 27.384 6.277 1.00 47.66 220 THR A O 1
ATOM 1787 N N . THR A 1 221 ? -28.668 27.106 6.839 1.00 51.28 221 THR A N 1
ATOM 1788 C CA . THR A 1 221 ? -28.388 28.523 7.115 1.00 51.28 221 THR A CA 1
ATOM 1789 C C . THR A 1 221 ? -27.260 28.968 6.184 1.00 51.28 221 THR A C 1
ATOM 1791 O O . THR A 1 221 ? -26.190 28.359 6.129 1.00 51.28 221 THR A O 1
ATOM 1794 N N . SER A 1 222 ? -27.552 29.956 5.338 1.00 53.81 222 SER A N 1
ATOM 1795 C CA . SER A 1 222 ? -26.832 30.264 4.094 1.00 53.81 222 SER A CA 1
ATOM 1796 C C . SER A 1 222 ? -25.657 31.236 4.243 1.00 53.81 222 SER A C 1
ATOM 1798 O O . SER A 1 222 ? -24.814 31.281 3.353 1.00 53.81 222 SER A O 1
ATOM 1800 N N . LYS A 1 223 ? -25.544 31.971 5.356 1.00 46.06 223 LYS A N 1
ATOM 1801 C CA . LYS A 1 223 ? -24.614 33.113 5.460 1.00 46.06 223 LYS A CA 1
ATOM 1802 C C . LYS A 1 223 ? -23.189 32.782 5.940 1.00 46.06 223 LYS A C 1
ATOM 1804 O O . LYS A 1 223 ? -22.261 33.489 5.576 1.00 46.06 223 LYS A O 1
ATOM 1809 N N . GLU A 1 224 ? -22.958 31.671 6.645 1.00 50.78 224 GLU A N 1
ATOM 1810 C CA . GLU A 1 224 ? -21.593 31.234 7.032 1.00 50.78 224 GLU A CA 1
ATOM 1811 C C . GLU A 1 224 ? -20.838 30.483 5.914 1.00 50.78 224 GLU A C 1
ATOM 1813 O O . GLU A 1 224 ? -19.646 30.190 6.031 1.00 50.78 224 GLU A O 1
ATOM 1818 N N . LYS A 1 225 ? -21.518 30.152 4.808 1.00 50.69 225 LYS A N 1
ATOM 1819 C CA . LYS A 1 225 ? -20.947 29.346 3.717 1.00 50.69 225 LYS A CA 1
ATOM 1820 C C . LYS A 1 225 ? -19.991 30.124 2.808 1.00 50.69 225 LYS A C 1
ATOM 1822 O O . LYS A 1 225 ? -19.113 29.496 2.221 1.00 50.69 225 LYS A O 1
ATOM 1827 N N . GLU A 1 226 ? -20.126 31.445 2.691 1.00 54.03 226 GLU A N 1
ATOM 1828 C CA . GLU A 1 226 ? -19.362 32.241 1.714 1.00 54.03 226 GLU A CA 1
ATOM 1829 C C . GLU A 1 226 ? -17.912 32.507 2.150 1.00 54.03 226 GLU A C 1
ATOM 1831 O O . GLU A 1 226 ? -16.988 32.287 1.364 1.00 54.03 226 GLU A O 1
ATOM 1836 N N . SER A 1 227 ? -17.670 32.860 3.418 1.00 53.38 227 SER A N 1
ATOM 1837 C CA . SER A 1 227 ? -16.306 33.066 3.939 1.00 53.38 227 SER A CA 1
ATOM 1838 C C . SER A 1 227 ? -15.525 31.751 4.057 1.00 53.38 227 SER A C 1
ATOM 1840 O O . SER A 1 227 ? -14.334 31.686 3.739 1.00 53.38 227 SER A O 1
ATOM 1842 N N . GLN A 1 228 ? -16.206 30.656 4.412 1.00 56.31 228 GLN A N 1
ATOM 1843 C CA . GLN A 1 228 ? -15.604 29.323 4.423 1.00 56.31 228 GLN A CA 1
ATOM 1844 C C . GLN A 1 228 ? -15.336 28.777 3.017 1.00 56.31 228 GLN A C 1
ATOM 1846 O O . GLN A 1 228 ? -14.464 27.920 2.865 1.00 56.31 228 GLN A O 1
ATOM 1851 N N . TRP A 1 229 ? -16.036 29.246 1.980 1.00 63.84 229 TRP A N 1
ATOM 1852 C CA . TRP A 1 229 ? -15.831 28.766 0.612 1.00 63.84 229 TRP A CA 1
ATOM 1853 C C . TRP A 1 229 ? -14.460 29.164 0.062 1.00 63.84 229 TRP A C 1
ATOM 1855 O O . TRP A 1 229 ? -13.747 28.298 -0.451 1.00 63.84 229 TRP A O 1
ATOM 1865 N N . ILE A 1 230 ? -14.050 30.426 0.235 1.00 68.44 230 ILE A N 1
ATOM 1866 C CA . ILE A 1 230 ? -12.747 30.922 -0.238 1.00 68.44 230 ILE A CA 1
ATOM 1867 C C . ILE A 1 230 ? -11.615 30.189 0.484 1.00 68.44 230 ILE A C 1
ATOM 1869 O O . ILE A 1 230 ? -10.755 29.594 -0.162 1.00 68.44 230 ILE A O 1
ATOM 1873 N N . VAL A 1 231 ? -11.661 30.123 1.819 1.00 69.94 231 VAL A N 1
ATOM 1874 C CA . VAL A 1 231 ? -10.646 29.425 2.627 1.00 69.94 231 VAL A CA 1
ATOM 1875 C C . VAL A 1 231 ? -10.569 27.939 2.260 1.00 69.94 231 VAL A C 1
ATOM 1877 O O . VAL A 1 231 ? -9.482 27.382 2.082 1.00 69.94 231 VAL A O 1
ATOM 1880 N N . ARG A 1 232 ? -11.718 27.278 2.079 1.00 70.56 232 ARG A N 1
ATOM 1881 C CA . ARG A 1 232 ? -11.781 25.859 1.705 1.00 70.56 232 ARG A CA 1
ATOM 1882 C C . ARG A 1 232 ? -11.249 25.607 0.297 1.00 70.56 232 ARG A C 1
ATOM 1884 O O . ARG A 1 232 ? -10.585 24.590 0.085 1.00 70.56 232 ARG A O 1
ATOM 1891 N N . LYS A 1 233 ? -11.510 26.512 -0.649 1.00 75.25 233 LYS A N 1
ATOM 1892 C CA . LYS A 1 233 ? -11.011 26.428 -2.026 1.00 75.25 233 LYS A CA 1
ATOM 1893 C C . LYS A 1 233 ? -9.503 26.671 -2.077 1.00 75.25 233 LYS A C 1
ATOM 1895 O O . LYS A 1 233 ? -8.796 25.834 -2.633 1.00 75.25 233 LYS A O 1
ATOM 1900 N N . THR A 1 234 ? -9.000 27.705 -1.402 1.00 74.50 234 THR A N 1
ATOM 1901 C CA . THR A 1 234 ? -7.558 27.974 -1.256 1.00 74.50 234 THR A CA 1
ATOM 1902 C C . THR A 1 234 ? -6.831 26.786 -0.630 1.00 74.50 234 THR A C 1
ATOM 1904 O O . THR A 1 234 ? -5.793 26.356 -1.126 1.00 74.50 234 THR A O 1
ATOM 1907 N N . TRP A 1 235 ? -7.410 26.161 0.396 1.00 77.56 235 TRP A N 1
ATOM 1908 C CA . TRP A 1 235 ? -6.833 24.962 1.004 1.00 77.56 235 TRP A CA 1
ATOM 1909 C C . TRP A 1 235 ? -6.863 23.740 0.079 1.00 77.56 235 TRP A C 1
ATOM 1911 O O . TRP A 1 235 ? -5.943 22.922 0.095 1.00 77.56 235 TRP A O 1
ATOM 1921 N N . SER A 1 236 ? -7.909 23.593 -0.739 1.00 74.31 236 SER A N 1
ATOM 1922 C CA . SER A 1 236 ? -7.978 22.537 -1.755 1.00 74.31 236 SER A CA 1
ATOM 1923 C C . SER A 1 236 ? -6.894 22.715 -2.818 1.00 74.31 236 SER A C 1
ATOM 1925 O O . SER A 1 236 ? -6.260 21.736 -3.203 1.00 74.31 236 SER A O 1
ATOM 1927 N N . ILE A 1 237 ? -6.647 23.958 -3.238 1.00 81.62 237 ILE A N 1
ATOM 1928 C CA . ILE A 1 237 ? -5.583 24.319 -4.178 1.00 81.62 237 ILE A CA 1
ATOM 1929 C C . ILE A 1 237 ? -4.210 24.037 -3.555 1.00 81.62 237 ILE A C 1
ATOM 1931 O O . ILE A 1 237 ? -3.398 23.340 -4.155 1.00 81.62 237 ILE A O 1
ATOM 1935 N N . LEU A 1 238 ? -3.969 24.466 -2.313 1.00 84.25 238 LEU A N 1
ATOM 1936 C CA . LEU A 1 238 ? -2.706 24.200 -1.617 1.00 84.25 238 LEU A CA 1
ATOM 1937 C C . LEU A 1 238 ? -2.452 22.694 -1.441 1.00 84.25 238 LEU A C 1
ATOM 1939 O O . LEU A 1 238 ? -1.345 22.210 -1.668 1.00 84.25 238 LEU A O 1
ATOM 1943 N N . LYS A 1 239 ? -3.487 21.923 -1.087 1.00 79.62 239 LYS A N 1
ATOM 1944 C CA . LYS A 1 239 ? -3.416 20.454 -1.036 1.00 79.62 239 LYS A CA 1
ATOM 1945 C C . LYS A 1 239 ? -3.097 19.845 -2.394 1.00 79.62 239 LYS A C 1
ATOM 1947 O O . LYS A 1 239 ? -2.331 18.885 -2.441 1.00 79.62 239 LYS A O 1
ATOM 1952 N N . PHE A 1 240 ? -3.690 20.368 -3.465 1.00 81.25 240 PHE A N 1
ATOM 1953 C CA . PHE A 1 240 ? -3.424 19.918 -4.825 1.00 81.25 240 PHE A CA 1
ATOM 1954 C C . PHE A 1 240 ? -1.962 20.163 -5.205 1.00 81.25 240 PHE A C 1
ATOM 1956 O O . PHE A 1 240 ? -1.283 19.213 -5.587 1.00 81.25 240 PHE A O 1
ATOM 1963 N N . PHE A 1 241 ? -1.445 21.378 -5.001 1.00 85.69 241 PHE A N 1
ATOM 1964 C CA . PHE A 1 241 ? -0.035 21.695 -5.250 1.00 85.69 241 PHE A CA 1
ATOM 1965 C C . PHE A 1 241 ? 0.900 20.827 -4.416 1.00 85.69 241 PHE A C 1
ATOM 1967 O O . PHE A 1 241 ? 1.796 20.195 -4.963 1.00 85.69 241 PHE A O 1
ATOM 1974 N N . ARG A 1 242 ? 0.648 20.703 -3.109 1.00 85.88 242 ARG A N 1
ATOM 1975 C CA . ARG A 1 242 ? 1.444 19.843 -2.226 1.00 85.88 242 ARG A CA 1
ATOM 1976 C C . ARG A 1 242 ? 1.462 18.393 -2.712 1.00 85.88 242 ARG A C 1
ATOM 1978 O O . ARG A 1 242 ? 2.522 17.784 -2.783 1.00 85.88 242 ARG A O 1
ATOM 1985 N N . ASN A 1 243 ? 0.302 17.824 -3.037 1.00 81.12 243 ASN A N 1
ATOM 1986 C CA . ASN A 1 243 ? 0.225 16.449 -3.527 1.00 81.12 243 ASN A CA 1
ATOM 1987 C C . ASN A 1 243 ? 0.916 16.295 -4.891 1.00 81.12 243 ASN A C 1
ATOM 1989 O O . ASN A 1 243 ? 1.532 15.261 -5.136 1.00 81.12 243 ASN A O 1
ATOM 1993 N N . THR A 1 244 ? 0.841 17.313 -5.749 1.00 81.56 244 THR A N 1
ATOM 1994 C CA . THR A 1 244 ? 1.516 17.342 -7.053 1.00 81.56 244 THR A CA 1
ATOM 1995 C C . THR A 1 244 ? 3.029 17.362 -6.873 1.00 81.56 244 THR A C 1
ATOM 1997 O O . THR A 1 244 ? 3.704 16.509 -7.435 1.00 81.56 244 THR A O 1
ATOM 2000 N N . ILE A 1 245 ? 3.554 18.236 -6.010 1.00 90.81 245 ILE A N 1
ATOM 2001 C CA . ILE A 1 245 ? 4.982 18.301 -5.672 1.00 90.81 245 ILE A CA 1
ATOM 2002 C C . ILE A 1 245 ? 5.463 16.955 -5.129 1.00 90.81 245 ILE A C 1
ATOM 2004 O O . ILE A 1 245 ? 6.417 16.402 -5.658 1.00 90.81 245 ILE A O 1
ATOM 2008 N N . ILE A 1 246 ? 4.761 16.374 -4.148 1.00 88.31 246 ILE A N 1
ATOM 2009 C CA . ILE A 1 246 ? 5.116 15.057 -3.594 1.00 88.31 246 ILE A CA 1
ATOM 2010 C C . ILE A 1 246 ? 5.125 13.984 -4.691 1.00 88.31 246 ILE A C 1
ATOM 2012 O O . ILE A 1 246 ? 6.037 13.165 -4.745 1.00 88.31 246 ILE A O 1
ATOM 2016 N N . THR A 1 247 ? 4.127 13.986 -5.578 1.00 84.25 247 THR A N 1
ATOM 2017 C CA . THR A 1 247 ? 4.036 13.003 -6.668 1.00 84.25 247 THR A CA 1
ATOM 2018 C C . THR A 1 247 ? 5.180 13.174 -7.665 1.00 84.25 247 THR A C 1
ATOM 2020 O O . THR A 1 247 ? 5.778 12.179 -8.065 1.00 84.25 247 THR A O 1
ATOM 2023 N N . ILE A 1 248 ? 5.530 14.412 -8.023 1.00 88.00 248 ILE A N 1
ATOM 2024 C CA . ILE A 1 248 ? 6.671 14.716 -8.894 1.00 88.00 248 ILE A CA 1
ATOM 2025 C C . ILE A 1 248 ? 7.971 14.264 -8.227 1.00 88.00 248 ILE A C 1
ATOM 2027 O O . ILE A 1 248 ? 8.732 13.529 -8.844 1.00 88.00 248 ILE A O 1
ATOM 2031 N N . SER A 1 249 ? 8.202 14.608 -6.957 1.00 90.38 249 SER A N 1
ATOM 2032 C CA . SER A 1 249 ? 9.400 14.194 -6.217 1.00 90.38 249 SER A CA 1
ATOM 2033 C C . SER A 1 249 ? 9.541 12.673 -6.141 1.00 90.38 249 SER A C 1
ATOM 2035 O O . SER A 1 249 ? 10.624 12.147 -6.381 1.00 90.38 249 SER A O 1
ATOM 2037 N N . LEU A 1 250 ? 8.453 11.947 -5.861 1.00 89.06 250 LEU A N 1
ATOM 2038 C CA . LEU A 1 250 ? 8.464 10.480 -5.850 1.00 89.06 250 LEU A CA 1
ATOM 2039 C C . LEU A 1 250 ? 8.679 9.900 -7.252 1.00 89.06 250 LEU A C 1
ATOM 2041 O O . LEU A 1 250 ? 9.386 8.909 -7.397 1.00 89.06 250 LEU A O 1
ATOM 2045 N N . THR A 1 251 ? 8.117 10.521 -8.289 1.00 85.25 251 THR A N 1
ATOM 2046 C CA . THR A 1 251 ? 8.327 10.093 -9.679 1.00 85.25 251 THR A CA 1
ATOM 2047 C C . THR A 1 251 ? 9.788 10.272 -10.079 1.00 85.25 251 THR A C 1
ATOM 2049 O O . THR A 1 251 ? 10.387 9.331 -10.589 1.00 85.25 251 THR A O 1
ATOM 2052 N N . LEU A 1 252 ? 10.392 11.421 -9.768 1.00 87.50 252 LEU A N 1
ATOM 2053 C CA . LEU A 1 252 ? 11.815 11.681 -9.996 1.00 87.50 252 LEU A CA 1
ATOM 2054 C C . LEU A 1 252 ? 12.697 10.685 -9.238 1.00 87.50 252 LEU A C 1
ATOM 2056 O O . LEU A 1 252 ? 13.610 10.112 -9.822 1.00 87.50 252 LEU A O 1
ATOM 2060 N N . LEU A 1 253 ? 12.378 10.400 -7.973 1.00 89.38 253 LEU A N 1
ATOM 2061 C CA . LEU A 1 253 ? 13.087 9.381 -7.199 1.00 89.38 253 LEU A CA 1
ATOM 2062 C C . LEU A 1 253 ? 12.967 7.989 -7.840 1.00 89.38 253 LEU A C 1
ATOM 2064 O O . LEU A 1 253 ? 13.928 7.226 -7.849 1.00 89.38 253 LEU A O 1
ATOM 2068 N N . SER A 1 254 ? 11.811 7.667 -8.427 1.00 87.19 254 SER A N 1
ATOM 2069 C CA . SER A 1 254 ? 11.601 6.398 -9.129 1.00 87.19 254 SER A CA 1
ATOM 2070 C C . SER A 1 254 ? 12.395 6.280 -10.438 1.00 87.19 254 SER A C 1
ATOM 2072 O O . SER A 1 254 ? 12.618 5.167 -10.914 1.00 87.19 254 SER A O 1
ATOM 2074 N N . MET A 1 255 ? 12.844 7.399 -11.022 1.00 82.62 255 MET A N 1
ATOM 2075 C CA . MET A 1 255 ? 13.625 7.390 -12.266 1.00 82.62 255 MET A CA 1
ATOM 2076 C C . MET A 1 255 ? 15.044 6.852 -12.072 1.00 82.62 255 MET A C 1
ATOM 2078 O O . MET A 1 255 ? 15.662 6.453 -13.057 1.00 82.62 255 MET A O 1
ATOM 2082 N N . VAL A 1 256 ? 15.538 6.774 -10.829 1.00 84.62 256 VAL A N 1
ATOM 2083 C CA . VAL A 1 256 ? 16.802 6.096 -10.520 1.00 84.62 256 VAL A CA 1
ATOM 2084 C C . VAL A 1 256 ? 16.667 4.610 -10.877 1.00 84.62 256 VAL A C 1
ATOM 2086 O O . VAL A 1 256 ? 15.854 3.914 -10.253 1.00 84.62 256 VAL A O 1
ATOM 2089 N N . PRO A 1 257 ? 17.440 4.099 -11.855 1.00 78.06 257 PRO A N 1
ATOM 2090 C CA . PRO A 1 257 ? 17.312 2.721 -12.306 1.00 78.06 257 PRO A CA 1
ATOM 2091 C C . PRO A 1 257 ? 17.483 1.719 -11.173 1.00 78.06 257 PRO A C 1
ATOM 2093 O O . PRO A 1 257 ? 18.329 1.906 -10.300 1.00 78.06 257 PRO A O 1
ATOM 2096 N N . LEU A 1 258 ? 16.685 0.646 -11.214 1.00 80.19 258 LEU A N 1
ATOM 2097 C CA . LEU A 1 258 ? 16.674 -0.496 -10.287 1.00 80.19 258 LEU A CA 1
ATOM 2098 C C . LEU A 1 258 ? 16.287 -0.180 -8.829 1.00 80.19 258 LEU A C 1
ATOM 2100 O O . LEU A 1 258 ? 15.499 -0.914 -8.243 1.00 80.19 258 LEU A O 1
ATOM 2104 N N . ILE A 1 259 ? 16.805 0.903 -8.253 1.00 84.94 259 ILE A N 1
ATOM 2105 C CA . ILE A 1 259 ? 16.688 1.255 -6.834 1.00 84.94 259 ILE A CA 1
ATOM 2106 C C . ILE A 1 259 ? 15.496 2.189 -6.580 1.00 84.94 259 ILE A C 1
ATOM 2108 O O . ILE A 1 259 ? 14.808 2.062 -5.564 1.00 84.94 259 ILE A O 1
ATOM 2112 N N . GLY A 1 260 ? 15.209 3.097 -7.514 1.00 88.06 260 GLY A N 1
ATOM 2113 C CA . GLY A 1 260 ? 14.149 4.095 -7.382 1.00 88.06 260 GLY A CA 1
ATOM 2114 C C . GLY A 1 260 ? 12.761 3.492 -7.135 1.00 88.06 260 GLY A C 1
ATOM 2115 O O . GLY A 1 260 ? 12.132 3.830 -6.127 1.00 88.06 260 GLY A O 1
ATOM 2116 N N . PRO A 1 261 ? 12.263 2.580 -7.997 1.00 87.75 261 PRO A N 1
ATOM 2117 C CA . PRO A 1 261 ? 10.934 1.996 -7.830 1.00 87.75 261 PRO A CA 1
ATOM 2118 C C . PRO A 1 261 ? 10.751 1.238 -6.501 1.00 87.75 261 PRO A C 1
ATOM 2120 O O . PRO A 1 261 ? 9.760 1.517 -5.821 1.00 87.75 261 PRO A O 1
ATOM 2123 N N . PRO A 1 262 ? 11.675 0.352 -6.055 1.00 89.38 262 PRO A N 1
ATOM 2124 C CA . PRO A 1 262 ? 11.591 -0.254 -4.726 1.00 89.38 262 PRO A CA 1
ATOM 2125 C C . PRO A 1 262 ? 11.514 0.771 -3.595 1.00 89.38 262 PRO A C 1
ATOM 2127 O O . PRO A 1 262 ? 10.655 0.642 -2.724 1.00 89.38 262 PRO A O 1
ATOM 2130 N N . ILE A 1 263 ? 12.363 1.805 -3.606 1.00 91.88 263 ILE A N 1
ATOM 2131 C CA . ILE A 1 263 ? 12.374 2.822 -2.546 1.00 91.88 263 ILE A CA 1
ATOM 2132 C C . ILE A 1 263 ? 11.035 3.553 -2.491 1.00 91.88 263 ILE A C 1
ATOM 2134 O O . ILE A 1 263 ? 10.417 3.638 -1.430 1.00 91.88 263 ILE A O 1
ATOM 2138 N N . VAL A 1 264 ? 10.543 4.039 -3.631 1.00 90.81 264 VAL A N 1
ATOM 2139 C CA . VAL A 1 264 ? 9.254 4.742 -3.706 1.00 90.81 264 VAL A CA 1
ATOM 2140 C C . VAL A 1 264 ? 8.110 3.831 -3.259 1.00 90.81 264 VAL A C 1
ATOM 2142 O O . VAL A 1 264 ? 7.230 4.257 -2.506 1.00 90.81 264 VAL A O 1
ATOM 2145 N N . ASN A 1 265 ? 8.158 2.554 -3.640 1.00 90.50 265 ASN A N 1
ATOM 2146 C CA . ASN A 1 265 ? 7.206 1.540 -3.205 1.00 90.50 265 ASN A CA 1
ATOM 2147 C C . ASN A 1 265 ? 7.193 1.366 -1.672 1.00 90.50 265 ASN A C 1
ATOM 2149 O O . ASN A 1 265 ? 6.110 1.223 -1.092 1.00 90.50 265 ASN A O 1
ATOM 2153 N N . GLN A 1 266 ? 8.352 1.424 -1.008 1.00 93.25 266 GLN A N 1
ATOM 2154 C CA . GLN A 1 266 ? 8.448 1.354 0.456 1.00 93.25 266 GLN A CA 1
ATOM 2155 C C . GLN A 1 266 ? 8.054 2.665 1.146 1.00 93.25 266 GLN A C 1
ATOM 2157 O O . GLN A 1 266 ? 7.356 2.629 2.155 1.00 93.25 266 GLN A O 1
ATOM 2162 N N . ILE A 1 267 ? 8.382 3.831 0.580 1.00 92.62 267 ILE A N 1
ATOM 2163 C CA . ILE A 1 267 ? 7.937 5.133 1.113 1.00 92.62 267 ILE A CA 1
ATOM 2164 C C . ILE A 1 267 ? 6.402 5.209 1.166 1.00 92.62 267 ILE A C 1
ATOM 2166 O O . ILE A 1 267 ? 5.825 5.770 2.099 1.00 92.62 267 ILE A O 1
ATOM 2170 N N . MET A 1 268 ? 5.713 4.595 0.199 1.00 91.06 268 MET A N 1
ATOM 2171 C CA . MET A 1 268 ? 4.248 4.541 0.168 1.00 91.06 268 MET A CA 1
ATOM 2172 C C . MET A 1 268 ? 3.620 3.510 1.127 1.00 91.06 268 MET A C 1
ATOM 2174 O O . MET A 1 268 ? 2.389 3.465 1.230 1.00 91.06 268 MET A O 1
ATOM 2178 N N . ALA A 1 269 ? 4.412 2.722 1.865 1.00 93.69 269 ALA A N 1
ATOM 2179 C CA . ALA A 1 269 ? 3.946 1.659 2.763 1.00 93.69 269 ALA A CA 1
ATOM 2180 C C . ALA A 1 269 ? 2.771 2.049 3.687 1.00 93.69 269 ALA A C 1
ATOM 2182 O O . ALA A 1 269 ? 1.720 1.403 3.610 1.00 93.69 269 ALA A O 1
ATOM 2183 N N . PRO A 1 270 ? 2.849 3.107 4.518 1.00 93.25 270 PRO A N 1
ATOM 2184 C CA . PRO A 1 270 ? 1.756 3.440 5.432 1.00 93.25 270 PRO A CA 1
ATOM 2185 C C . PRO A 1 270 ? 0.473 3.827 4.683 1.00 93.25 270 PRO A C 1
ATOM 2187 O O . PRO A 1 270 ? -0.628 3.522 5.141 1.00 93.25 270 PRO A O 1
ATOM 2190 N N . SER A 1 271 ? 0.586 4.464 3.512 1.00 91.81 271 SER A N 1
ATOM 2191 C CA . SER A 1 271 ? -0.576 4.775 2.673 1.00 91.81 271 SER A CA 1
ATOM 2192 C C . SER A 1 271 ? -1.188 3.516 2.055 1.00 91.81 271 SER A C 1
ATOM 2194 O O . SER A 1 271 ? -2.413 3.412 1.998 1.00 91.81 271 SER A O 1
ATOM 2196 N N . ARG A 1 272 ? -0.357 2.557 1.625 1.00 92.25 272 ARG A N 1
ATOM 2197 C CA . ARG A 1 272 ? -0.797 1.250 1.112 1.00 92.25 272 ARG A CA 1
ATOM 2198 C C . ARG A 1 272 ? -1.575 0.483 2.180 1.00 92.25 272 ARG A C 1
ATOM 2200 O O . ARG A 1 272 ? -2.717 0.101 1.949 1.00 92.25 272 ARG A O 1
ATOM 2207 N N . SER A 1 273 ? -1.000 0.344 3.373 1.00 94.88 273 SER A N 1
ATOM 2208 C CA . SER A 1 273 ? -1.650 -0.321 4.510 1.00 94.88 273 SER A CA 1
ATOM 2209 C C . SER A 1 273 ? -2.976 0.346 4.895 1.00 94.88 273 SER A C 1
ATOM 2211 O O . SER A 1 273 ? -3.990 -0.324 5.088 1.00 94.88 273 SER A O 1
ATOM 2213 N N . PHE A 1 274 ? -3.015 1.684 4.906 1.00 95.12 274 PHE A N 1
ATOM 2214 C CA . PHE A 1 274 ? -4.254 2.431 5.134 1.00 95.12 274 PHE A CA 1
ATOM 2215 C C . PHE A 1 274 ? -5.339 2.103 4.102 1.00 95.12 274 PHE A C 1
ATOM 2217 O O . PHE A 1 274 ? -6.498 1.949 4.480 1.00 95.12 274 PHE A O 1
ATOM 2224 N N . SER A 1 275 ? -4.968 1.965 2.824 1.00 92.69 275 SER A N 1
ATOM 2225 C CA . SER A 1 275 ? -5.896 1.570 1.759 1.00 92.69 275 SER A CA 1
ATOM 2226 C C . SER A 1 275 ? -6.542 0.216 2.065 1.00 92.69 275 SER A C 1
ATOM 2228 O O . SER A 1 275 ? -7.771 0.122 2.109 1.00 92.69 275 SER A O 1
ATOM 2230 N N . TYR A 1 276 ? -5.736 -0.795 2.407 1.00 94.69 276 TYR A N 1
ATOM 2231 C CA . TYR A 1 276 ? -6.227 -2.132 2.754 1.00 94.69 276 TYR A CA 1
ATOM 2232 C C . TYR A 1 276 ? -7.097 -2.158 4.020 1.00 94.69 276 TYR A C 1
ATOM 2234 O O . TYR A 1 276 ? -8.087 -2.885 4.080 1.00 94.69 276 TYR A O 1
ATOM 2242 N N . MET A 1 277 ? -6.798 -1.306 5.002 1.00 95.94 277 MET A N 1
ATOM 2243 C CA . MET A 1 277 ? -7.581 -1.172 6.238 1.00 95.94 277 MET A CA 1
ATOM 2244 C C . MET A 1 277 ? -8.846 -0.310 6.098 1.00 95.94 277 MET A C 1
ATOM 2246 O O . MET A 1 277 ? -9.604 -0.167 7.058 1.00 95.94 277 MET A O 1
ATOM 2250 N N . THR A 1 278 ? -9.143 0.235 4.914 1.00 94.06 278 THR A N 1
ATOM 2251 C CA . THR A 1 278 ? -10.350 1.057 4.697 1.00 94.06 278 THR A CA 1
ATOM 2252 C C . THR A 1 278 ? -11.630 0.316 5.089 1.00 94.06 278 THR A C 1
ATOM 2254 O O . THR A 1 278 ? -12.522 0.909 5.702 1.00 94.06 278 THR A O 1
ATOM 2257 N N . ARG A 1 279 ? -11.711 -0.992 4.807 1.00 95.06 279 ARG A N 1
ATOM 2258 C CA . ARG A 1 279 ? -12.871 -1.814 5.173 1.00 95.06 279 ARG A CA 1
ATOM 2259 C C . ARG A 1 279 ? -13.002 -1.997 6.686 1.00 95.06 279 ARG A C 1
ATOM 2261 O O . ARG A 1 279 ? -14.107 -1.880 7.210 1.00 95.06 279 ARG A O 1
ATOM 2268 N N . TYR A 1 280 ? -11.895 -2.170 7.409 1.00 96.31 280 TYR A N 1
ATOM 2269 C CA . TYR A 1 280 ? -11.897 -2.174 8.875 1.00 96.31 280 TYR A CA 1
ATOM 2270 C C . TYR A 1 280 ? -12.467 -0.872 9.445 1.00 96.31 280 TYR A C 1
ATOM 2272 O O . TYR A 1 280 ? -13.380 -0.895 10.271 1.00 96.31 280 TYR A O 1
ATOM 2280 N N . PHE A 1 281 ? -11.978 0.274 8.963 1.00 96.12 281 PHE A N 1
ATOM 2281 C CA . PHE A 1 281 ? -12.462 1.583 9.406 1.00 96.12 281 PHE A CA 1
ATOM 2282 C C . PHE A 1 281 ? -13.942 1.782 9.094 1.00 96.12 281 PHE A C 1
ATOM 2284 O O . PHE A 1 281 ? -14.683 2.338 9.907 1.00 96.12 281 PHE A O 1
ATOM 2291 N N . TYR A 1 282 ? -14.390 1.284 7.942 1.00 94.12 282 TYR A N 1
ATOM 2292 C CA . TYR A 1 282 ? -15.799 1.272 7.585 1.00 94.12 282 TYR A CA 1
ATOM 2293 C C . TYR A 1 282 ? -16.636 0.464 8.589 1.00 94.12 282 TYR A C 1
ATOM 2295 O O . TYR A 1 282 ? -17.653 0.973 9.063 1.00 94.12 282 TYR A O 1
ATOM 2303 N N . LEU A 1 283 ? -16.196 -0.746 8.958 1.00 94.94 283 LEU A N 1
ATOM 2304 C CA . LEU A 1 283 ? -16.891 -1.620 9.913 1.00 94.94 283 LEU A CA 1
ATOM 2305 C C . LEU A 1 283 ? -16.875 -1.066 11.344 1.00 94.94 283 LEU A C 1
ATOM 2307 O O . LEU A 1 283 ? -17.881 -1.147 12.040 1.00 94.94 283 LEU A O 1
ATOM 2311 N N . LYS A 1 284 ? -15.792 -0.410 11.771 1.00 94.69 284 LYS A N 1
ATOM 2312 C CA . LYS A 1 284 ? -15.755 0.342 13.041 1.00 94.69 284 LYS A CA 1
ATOM 2313 C C . LYS A 1 284 ? -16.587 1.632 12.999 1.00 94.69 284 LYS A C 1
ATOM 2315 O O . LYS A 1 284 ? -16.787 2.293 14.017 1.00 94.69 284 LYS A O 1
ATOM 2320 N N . GLY A 1 285 ? -17.095 2.011 11.827 1.00 92.38 285 GLY A N 1
ATOM 2321 C CA . GLY A 1 285 ? -17.871 3.227 11.630 1.00 92.38 285 GLY A CA 1
ATOM 2322 C C . GLY A 1 285 ? -17.043 4.503 11.773 1.00 92.38 285 GLY A C 1
ATOM 2323 O O . GLY A 1 285 ? -17.627 5.555 12.050 1.00 92.38 285 GLY A O 1
ATOM 2324 N N . PHE A 1 286 ? -15.724 4.427 11.604 1.00 93.06 286 PHE A N 1
ATOM 2325 C CA . PHE A 1 286 ? -14.839 5.580 11.710 1.00 93.06 286 PHE A CA 1
ATOM 2326 C C . PHE A 1 286 ? -15.143 6.607 10.614 1.00 93.06 286 PHE A C 1
ATOM 2328 O O . PHE A 1 286 ? -15.447 6.274 9.462 1.00 93.06 286 PHE A O 1
ATOM 2335 N N . ASN A 1 287 ? -15.060 7.883 10.970 1.00 91.38 287 ASN A N 1
ATOM 2336 C CA . ASN A 1 287 ? -14.970 8.967 10.003 1.00 91.38 287 ASN A CA 1
ATOM 2337 C C . ASN A 1 287 ? -13.524 9.084 9.465 1.00 91.38 287 ASN A C 1
ATOM 2339 O O . ASN A 1 287 ? -12.595 8.461 9.976 1.00 91.38 287 ASN A O 1
ATOM 2343 N N . HIS A 1 288 ? -13.305 9.876 8.409 1.00 87.56 288 HIS A N 1
ATOM 2344 C CA . HIS A 1 288 ? -11.972 9.978 7.793 1.00 87.56 288 HIS A CA 1
ATOM 2345 C C . HIS A 1 288 ? -10.900 10.529 8.753 1.00 87.56 288 HIS A C 1
ATOM 2347 O O . HIS A 1 288 ? -9.738 10.137 8.662 1.00 87.56 288 HIS A O 1
ATOM 2353 N N . LYS A 1 289 ? -11.281 11.427 9.674 1.00 87.75 289 LYS A N 1
ATOM 2354 C CA . LYS A 1 289 ? -10.367 11.980 10.679 1.00 87.75 289 LYS A CA 1
ATOM 2355 C C . LYS A 1 289 ? -9.985 10.907 11.700 1.00 87.75 289 LYS A C 1
ATOM 2357 O O . LYS A 1 289 ? -8.798 10.703 11.901 1.00 87.75 289 LYS A O 1
ATOM 2362 N N . GLU A 1 290 ? -10.962 10.187 12.244 1.00 93.00 290 GLU A N 1
ATOM 2363 C CA . GLU A 1 290 ? -10.774 9.074 13.188 1.00 93.00 290 GLU A CA 1
ATOM 2364 C C . GLU A 1 290 ? -9.900 7.968 12.594 1.00 93.00 290 GLU A C 1
ATOM 2366 O O . GLU A 1 290 ? -8.955 7.523 13.234 1.00 93.00 290 GLU A O 1
ATOM 2371 N N . ALA A 1 291 ? -10.145 7.577 11.339 1.00 94.88 291 ALA A N 1
ATOM 2372 C CA . ALA A 1 291 ? -9.312 6.595 10.647 1.00 94.88 291 ALA A CA 1
ATOM 2373 C C . ALA A 1 291 ? -7.857 7.069 10.514 1.00 94.88 291 ALA A C 1
ATOM 2375 O O . ALA A 1 291 ? -6.923 6.295 10.721 1.00 94.88 291 ALA A O 1
ATOM 2376 N N . LYS A 1 292 ? -7.648 8.352 10.189 1.00 93.19 292 LYS A N 1
ATOM 2377 C CA . LYS A 1 292 ? -6.301 8.926 10.122 1.00 93.19 292 LYS A CA 1
ATOM 2378 C C . LYS A 1 292 ? -5.649 9.024 11.493 1.00 93.19 292 LYS A C 1
ATOM 2380 O O . LYS A 1 292 ? -4.474 8.706 11.602 1.00 93.19 292 LYS A O 1
ATOM 2385 N N . ASP A 1 293 ? -6.383 9.429 12.518 1.00 92.56 293 ASP A N 1
ATOM 2386 C CA . ASP A 1 293 ? -5.859 9.505 13.880 1.00 92.56 293 ASP A CA 1
ATOM 2387 C C . ASP A 1 293 ? -5.456 8.109 14.376 1.00 92.56 293 ASP A C 1
ATOM 2389 O O . ASP A 1 293 ? -4.333 7.948 14.841 1.00 92.56 293 ASP A O 1
ATOM 2393 N N . PHE A 1 294 ? -6.274 7.082 14.118 1.00 94.69 294 PHE A N 1
ATOM 2394 C CA . PHE A 1 294 ? -5.922 5.683 14.382 1.00 94.69 294 PHE A CA 1
ATOM 2395 C C . PHE A 1 294 ? -4.647 5.252 13.644 1.00 94.69 294 PHE A C 1
ATOM 2397 O O . PHE A 1 294 ? -3.795 4.577 14.221 1.00 94.69 294 PHE A O 1
ATOM 2404 N N . GLN A 1 295 ? -4.485 5.650 12.376 1.00 95.00 295 GLN A N 1
ATOM 2405 C CA . GLN A 1 295 ? -3.268 5.365 11.615 1.00 95.00 295 GLN A CA 1
ATOM 2406 C C . GLN A 1 295 ? -2.028 5.982 12.275 1.00 95.00 295 GLN A C 1
ATOM 2408 O O . GLN A 1 295 ? -1.006 5.313 12.368 1.00 95.00 295 GLN A O 1
ATOM 2413 N N . TYR A 1 296 ? -2.095 7.242 12.712 1.00 92.62 296 TYR A N 1
ATOM 2414 C CA . TYR A 1 296 ? -0.963 7.919 13.358 1.00 92.62 296 TYR A CA 1
ATOM 2415 C C . TYR A 1 296 ? -0.668 7.377 14.759 1.00 92.62 296 TYR A C 1
ATOM 2417 O O . TYR A 1 296 ? 0.491 7.336 15.160 1.00 92.62 296 TYR A O 1
ATOM 2425 N N . GLU A 1 297 ? -1.695 6.931 15.481 1.00 91.50 297 GLU A N 1
ATOM 2426 C CA . GLU A 1 297 ? -1.548 6.274 16.782 1.00 91.50 297 GLU A CA 1
ATOM 2427 C C . GLU A 1 297 ? -0.894 4.886 16.665 1.00 91.50 297 GLU A C 1
ATOM 2429 O O . GLU A 1 297 ? -0.262 4.446 17.616 1.00 91.50 297 GLU A O 1
ATOM 2434 N N . ASN A 1 298 ? -0.972 4.230 15.502 1.00 92.00 298 ASN A N 1
ATOM 2435 C CA . ASN A 1 298 ? -0.427 2.886 15.255 1.00 92.00 298 ASN A CA 1
ATOM 2436 C C . ASN A 1 298 ? 0.552 2.869 14.068 1.00 92.00 298 ASN A C 1
ATOM 2438 O O . ASN A 1 298 ? 0.605 1.908 13.296 1.00 92.00 298 ASN A O 1
ATOM 2442 N N . TYR A 1 299 ? 1.269 3.970 13.833 1.00 92.94 299 TYR A N 1
ATOM 2443 C CA . TYR A 1 299 ? 1.906 4.208 12.536 1.00 92.94 299 TYR A CA 1
ATOM 2444 C C . TYR A 1 299 ? 2.967 3.165 12.175 1.00 92.94 299 TYR A C 1
ATOM 2446 O O . TYR A 1 299 ? 3.028 2.760 11.014 1.00 92.94 299 TYR A O 1
ATOM 2454 N N . GLY A 1 300 ? 3.756 2.679 13.141 1.00 93.69 300 GLY A N 1
ATOM 2455 C CA . GLY A 1 300 ? 4.759 1.647 12.866 1.00 93.69 300 GLY A CA 1
ATOM 2456 C C . GLY A 1 300 ? 4.129 0.338 12.383 1.00 93.69 300 GLY A C 1
ATOM 2457 O O . GLY A 1 300 ? 4.598 -0.237 11.405 1.00 93.69 300 GLY A O 1
ATOM 2458 N N . HIS A 1 301 ? 2.972 -0.056 12.925 1.00 94.44 301 HIS A N 1
ATOM 2459 C CA . HIS A 1 301 ? 2.209 -1.201 12.416 1.00 94.44 301 HIS A CA 1
ATOM 2460 C C . HIS A 1 301 ? 1.736 -1.008 10.969 1.00 94.44 301 HIS A C 1
ATOM 2462 O O . HIS A 1 301 ? 1.796 -1.944 10.166 1.00 94.44 301 HIS A O 1
ATOM 2468 N N . PHE A 1 302 ? 1.289 0.204 10.618 1.00 95.75 302 PHE A N 1
ATOM 2469 C CA . PHE A 1 302 ? 0.916 0.542 9.241 1.00 95.75 302 PHE A CA 1
ATOM 2470 C C . PHE A 1 302 ? 2.122 0.514 8.299 1.00 95.75 302 PHE A C 1
ATOM 2472 O O . PHE A 1 302 ? 1.984 0.054 7.165 1.00 95.75 302 PHE A O 1
ATOM 2479 N N . VAL A 1 303 ? 3.292 0.964 8.758 1.00 95.38 303 VAL A N 1
ATOM 2480 C CA . VAL A 1 303 ? 4.548 0.871 8.004 1.00 95.38 303 VAL A CA 1
ATOM 2481 C C . VAL A 1 303 ? 4.922 -0.595 7.785 1.00 95.38 303 VAL A C 1
ATOM 2483 O O . VAL A 1 303 ? 5.040 -0.997 6.635 1.00 95.38 303 VAL A O 1
ATOM 2486 N N . CYS A 1 304 ? 4.996 -1.423 8.830 1.00 95.19 304 CYS A N 1
ATOM 2487 C CA . CYS A 1 304 ? 5.382 -2.837 8.723 1.00 95.19 304 CYS A CA 1
ATOM 2488 C C . CYS A 1 304 ? 4.452 -3.647 7.814 1.00 95.19 304 CYS A C 1
ATOM 2490 O O . CYS A 1 304 ? 4.915 -4.350 6.915 1.00 95.19 304 CYS A O 1
ATOM 2492 N N . PHE A 1 305 ? 3.133 -3.509 7.992 1.00 96.94 305 PHE A N 1
ATOM 2493 C CA . PHE A 1 305 ? 2.161 -4.137 7.093 1.00 96.94 305 PHE A CA 1
ATOM 2494 C C . PHE A 1 305 ? 2.340 -3.632 5.655 1.00 96.94 305 PHE A C 1
ATOM 2496 O O . PHE A 1 305 ? 2.333 -4.406 4.698 1.00 96.94 305 PHE A O 1
ATOM 2503 N N . GLY A 1 306 ? 2.501 -2.318 5.494 1.00 95.50 306 GLY A N 1
ATOM 2504 C CA . GLY A 1 306 ? 2.655 -1.653 4.205 1.00 95.50 306 GLY A CA 1
ATOM 2505 C C . GLY A 1 306 ? 3.922 -2.048 3.450 1.00 95.50 306 GLY A C 1
ATOM 2506 O O . GLY A 1 306 ? 3.899 -2.147 2.223 1.00 95.50 306 GLY A O 1
ATOM 2507 N N . MET A 1 307 ? 5.016 -2.279 4.175 1.00 95.00 307 MET A N 1
ATOM 2508 C CA . MET A 1 307 ? 6.288 -2.719 3.615 1.00 95.00 307 MET A CA 1
ATOM 2509 C C . MET A 1 307 ? 6.193 -4.170 3.157 1.00 95.00 307 MET A C 1
ATOM 2511 O O . MET A 1 307 ? 6.485 -4.462 2.000 1.00 95.00 307 MET A O 1
ATOM 2515 N N . ALA A 1 308 ? 5.691 -5.062 4.018 1.00 95.44 308 ALA A N 1
ATOM 2516 C CA . ALA A 1 308 ? 5.500 -6.472 3.680 1.00 95.44 308 ALA A CA 1
ATOM 2517 C C . ALA A 1 308 ? 4.555 -6.652 2.479 1.00 95.44 308 ALA A C 1
ATOM 2519 O O . ALA A 1 308 ? 4.905 -7.324 1.512 1.00 95.44 308 ALA A O 1
ATOM 2520 N N . SER A 1 309 ? 3.402 -5.974 2.485 1.00 94.94 309 SER A N 1
ATOM 2521 C CA . SER A 1 309 ? 2.486 -5.956 1.331 1.00 94.94 309 SER A CA 1
ATOM 2522 C C . SER A 1 309 ? 3.149 -5.394 0.071 1.00 94.94 309 SER A C 1
ATOM 2524 O O . SER A 1 309 ? 2.999 -5.964 -1.007 1.00 94.94 309 SER A O 1
ATOM 2526 N N . GLY A 1 310 ? 3.940 -4.325 0.203 1.00 93.62 310 GLY A N 1
ATOM 2527 C CA . GLY A 1 310 ? 4.681 -3.729 -0.907 1.00 93.62 310 GLY A CA 1
ATOM 2528 C C . GLY A 1 310 ? 5.742 -4.645 -1.512 1.00 93.62 310 GLY A C 1
ATOM 2529 O O . GLY A 1 310 ? 5.946 -4.595 -2.721 1.00 93.62 310 GLY A O 1
ATOM 2530 N N . ILE A 1 311 ? 6.409 -5.472 -0.703 1.00 93.56 311 ILE A N 1
ATOM 2531 C CA . ILE A 1 311 ? 7.369 -6.478 -1.181 1.00 93.56 311 ILE A CA 1
ATOM 2532 C C . ILE A 1 311 ? 6.635 -7.573 -1.963 1.00 93.56 311 ILE A C 1
ATOM 2534 O O . ILE A 1 311 ? 7.064 -7.932 -3.056 1.00 93.56 311 ILE A O 1
ATOM 2538 N N . LEU A 1 312 ? 5.498 -8.056 -1.452 1.00 92.75 312 LEU A N 1
ATOM 2539 C CA . LEU A 1 312 ? 4.687 -9.068 -2.139 1.00 92.75 312 LEU A CA 1
ATOM 2540 C C . LEU A 1 312 ? 4.111 -8.556 -3.472 1.00 92.75 312 LEU A C 1
ATOM 2542 O O . LEU A 1 312 ? 3.987 -9.309 -4.434 1.00 92.75 312 LEU A O 1
ATOM 2546 N N . GLU A 1 313 ? 3.769 -7.272 -3.557 1.00 91.38 313 GLU A N 1
ATOM 2547 C CA . GLU A 1 313 ? 3.250 -6.632 -4.778 1.00 91.38 313 GLU A CA 1
ATOM 2548 C C . GLU A 1 313 ? 4.338 -6.220 -5.780 1.00 91.38 313 GLU A C 1
ATOM 2550 O O . GLU A 1 313 ? 4.024 -5.707 -6.857 1.00 91.38 313 GLU A O 1
ATOM 2555 N N . PHE A 1 314 ? 5.616 -6.408 -5.438 1.00 86.56 314 PHE A N 1
ATOM 2556 C CA . PHE A 1 314 ? 6.715 -5.842 -6.213 1.00 86.56 314 PHE A CA 1
ATOM 2557 C C . PHE A 1 314 ? 6.855 -6.469 -7.605 1.00 86.56 314 PHE A C 1
ATOM 2559 O O . PHE A 1 314 ? 7.178 -5.769 -8.567 1.00 86.56 314 PHE A O 1
ATOM 2566 N N . LEU A 1 315 ? 6.586 -7.772 -7.727 1.00 83.94 315 LEU A N 1
ATOM 2567 C CA . LEU A 1 315 ? 6.712 -8.491 -8.991 1.00 83.94 315 LEU A CA 1
ATOM 2568 C C . LEU A 1 315 ? 5.458 -8.330 -9.870 1.00 83.94 315 LEU A C 1
ATOM 2570 O O . LEU A 1 315 ? 4.333 -8.450 -9.368 1.00 83.94 315 LEU A O 1
ATOM 2574 N N . PRO A 1 316 ? 5.633 -8.105 -11.188 1.00 80.38 316 PRO A N 1
ATOM 2575 C CA . PRO A 1 316 ? 4.524 -8.032 -12.132 1.00 80.38 316 PRO A CA 1
ATOM 2576 C C . PRO A 1 316 ? 3.741 -9.340 -12.174 1.00 80.38 316 PRO A C 1
ATOM 2578 O O . PRO A 1 316 ? 4.310 -10.419 -12.008 1.00 80.38 316 PRO A O 1
ATOM 2581 N N . PHE A 1 317 ? 2.432 -9.231 -12.412 1.00 82.56 317 PHE A N 1
ATOM 2582 C CA . PHE A 1 317 ? 1.448 -10.326 -12.466 1.00 82.56 317 PHE A CA 1
ATOM 2583 C C . PHE A 1 317 ? 1.229 -11.072 -11.143 1.00 82.56 317 PHE A C 1
ATOM 2585 O O . PHE A 1 317 ? 0.089 -11.377 -10.802 1.00 82.56 317 PHE A O 1
ATOM 2592 N N . ILE A 1 318 ? 2.277 -11.292 -10.349 1.00 89.38 318 ILE A N 1
ATOM 2593 C CA . ILE A 1 318 ? 2.175 -11.771 -8.965 1.00 89.38 318 ILE A CA 1
ATOM 2594 C C . ILE A 1 318 ? 1.389 -10.760 -8.124 1.00 89.38 318 ILE A C 1
ATOM 2596 O O . ILE A 1 318 ? 0.577 -11.173 -7.296 1.00 89.38 318 ILE A O 1
ATOM 2600 N N . SER A 1 319 ? 1.538 -9.462 -8.421 1.00 89.25 319 SER A N 1
ATOM 2601 C CA . SER A 1 319 ? 0.738 -8.358 -7.875 1.00 89.25 319 SER A CA 1
ATOM 2602 C C . SER A 1 319 ? -0.775 -8.620 -7.883 1.00 89.25 319 SER A C 1
ATOM 2604 O O . SER A 1 319 ? -1.465 -8.231 -6.945 1.00 89.25 319 SER A O 1
ATOM 2606 N N . ILE A 1 320 ? -1.305 -9.342 -8.876 1.00 90.94 320 ILE A N 1
ATOM 2607 C CA . ILE A 1 320 ? -2.733 -9.690 -8.964 1.00 90.94 320 ILE A CA 1
ATOM 2608 C C . ILE A 1 320 ? -3.164 -10.531 -7.755 1.00 90.94 320 ILE A C 1
ATOM 2610 O O . ILE A 1 320 ? -4.159 -10.230 -7.090 1.00 90.94 320 ILE A O 1
ATOM 2614 N N . ILE A 1 321 ? -2.402 -11.587 -7.468 1.00 93.25 321 ILE A N 1
ATOM 2615 C CA . ILE A 1 321 ? -2.669 -12.519 -6.370 1.00 93.25 321 ILE A CA 1
ATOM 2616 C C . ILE A 1 321 ? -2.303 -11.855 -5.042 1.00 93.25 321 ILE A C 1
ATOM 2618 O O . ILE A 1 321 ? -3.054 -11.953 -4.069 1.00 93.25 321 ILE A O 1
ATOM 2622 N N . THR A 1 322 ? -1.173 -11.147 -4.996 1.00 93.38 322 THR A N 1
ATOM 2623 C CA . THR A 1 322 ? -0.664 -10.570 -3.752 1.00 93.38 322 THR A CA 1
ATOM 2624 C C . THR A 1 322 ? -1.494 -9.396 -3.259 1.00 93.38 322 THR A C 1
ATOM 2626 O O . THR A 1 322 ? -1.672 -9.285 -2.050 1.00 93.38 322 THR A O 1
ATOM 2629 N N . MET A 1 323 ? -2.123 -8.605 -4.135 1.00 92.50 323 MET A N 1
ATOM 2630 C CA . MET A 1 323 ? -3.103 -7.592 -3.719 1.00 92.50 323 MET A CA 1
ATOM 2631 C C . MET A 1 323 ? -4.313 -8.209 -3.013 1.00 92.50 323 MET A C 1
ATOM 2633 O O . MET A 1 323 ? -4.698 -7.752 -1.938 1.00 92.50 323 MET A O 1
ATOM 2637 N N . ALA A 1 324 ? -4.887 -9.282 -3.566 1.00 93.19 324 ALA A N 1
ATOM 2638 C CA . ALA A 1 324 ? -5.990 -9.991 -2.917 1.00 93.19 324 ALA A CA 1
ATOM 2639 C C . ALA A 1 324 ? -5.554 -10.646 -1.596 1.00 93.19 324 ALA A C 1
ATOM 2641 O O . ALA A 1 324 ? -6.271 -10.596 -0.598 1.00 93.19 324 ALA A O 1
ATOM 2642 N N . SER A 1 325 ? -4.344 -11.198 -1.568 1.00 95.31 325 SER A N 1
ATOM 2643 C CA . SER A 1 325 ? -3.708 -11.703 -0.350 1.00 95.31 325 SER A CA 1
ATOM 2644 C C . SER A 1 325 ? -3.545 -10.611 0.706 1.00 95.31 325 SER A C 1
ATOM 2646 O O . SER A 1 325 ? -3.865 -10.833 1.869 1.00 95.31 325 SER A O 1
ATOM 2648 N N . ASN A 1 326 ? -3.126 -9.407 0.320 1.00 96.06 326 ASN A N 1
ATOM 2649 C CA . ASN A 1 326 ? -2.974 -8.279 1.234 1.00 96.06 326 ASN A CA 1
ATOM 2650 C C . ASN A 1 326 ? -4.330 -7.813 1.781 1.00 96.06 326 ASN A C 1
ATOM 2652 O O . ASN A 1 326 ? -4.425 -7.474 2.960 1.00 96.06 326 ASN A O 1
ATOM 2656 N N . THR A 1 327 ? -5.401 -7.886 0.986 1.00 95.94 327 THR A N 1
ATOM 2657 C CA . THR A 1 327 ? -6.778 -7.699 1.468 1.00 95.94 327 THR A CA 1
ATOM 2658 C C . THR A 1 327 ? -7.157 -8.718 2.544 1.00 95.94 327 THR A C 1
ATOM 2660 O O . THR A 1 327 ? -7.681 -8.334 3.591 1.00 95.94 327 THR A O 1
ATOM 2663 N N . ILE A 1 328 ? -6.878 -10.004 2.316 1.00 96.88 328 ILE A N 1
ATOM 2664 C CA . ILE A 1 328 ? -7.144 -11.076 3.290 1.00 96.88 328 ILE A CA 1
ATOM 2665 C C . ILE A 1 328 ? -6.294 -10.875 4.547 1.00 96.88 328 ILE A C 1
ATOM 2667 O O . ILE A 1 328 ? -6.811 -10.922 5.661 1.00 96.88 328 ILE A O 1
ATOM 2671 N N . GLY A 1 329 ? -5.016 -10.536 4.387 1.00 97.38 329 GLY A N 1
ATOM 2672 C CA . GLY A 1 329 ? -4.130 -10.168 5.487 1.00 97.38 329 GLY A CA 1
ATOM 2673 C C . GLY A 1 329 ? -4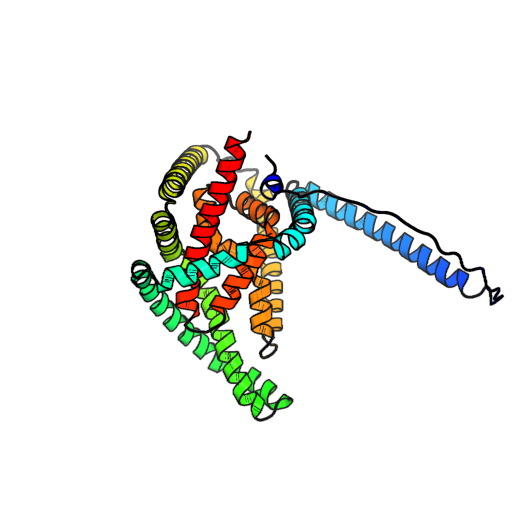.679 -9.001 6.309 1.00 97.38 329 GLY A C 1
ATOM 2674 O O . GLY A 1 329 ? -4.697 -9.061 7.535 1.00 97.38 329 GLY A O 1
ATOM 2675 N N . ALA A 1 330 ? -5.209 -7.960 5.667 1.00 97.50 330 ALA A N 1
ATOM 2676 C CA . ALA A 1 330 ? -5.844 -6.847 6.370 1.00 97.50 330 ALA A CA 1
ATOM 2677 C C . ALA A 1 330 ? -7.133 -7.260 7.103 1.00 97.50 330 ALA A C 1
ATOM 2679 O O . ALA A 1 330 ? -7.434 -6.710 8.165 1.00 97.50 330 ALA A O 1
ATOM 2680 N N . ALA A 1 331 ? -7.882 -8.237 6.584 1.00 97.62 331 ALA A N 1
ATOM 2681 C CA . ALA A 1 331 ? -9.025 -8.819 7.286 1.00 97.62 331 ALA A CA 1
ATOM 2682 C C . ALA A 1 331 ? -8.578 -9.566 8.549 1.00 97.62 331 ALA A C 1
ATOM 2684 O O . ALA A 1 331 ? -9.083 -9.281 9.636 1.00 97.62 331 ALA A O 1
ATOM 2685 N N . LYS A 1 332 ? -7.557 -10.421 8.454 1.00 97.38 332 LYS A N 1
ATOM 2686 C CA . LYS A 1 332 ? -6.981 -11.128 9.614 1.00 97.38 332 LYS A CA 1
ATOM 2687 C C . LYS A 1 332 ? -6.405 -10.166 10.646 1.00 97.38 332 LYS A C 1
ATOM 2689 O O . LYS A 1 332 ? -6.656 -10.311 11.841 1.00 97.38 332 LYS A O 1
ATOM 2694 N N . TRP A 1 333 ? -5.701 -9.131 10.190 1.00 97.56 333 TRP A N 1
ATOM 2695 C CA . TRP A 1 333 ? -5.192 -8.089 11.076 1.00 97.56 333 TRP A CA 1
ATOM 2696 C C . TRP A 1 333 ? -6.329 -7.389 11.826 1.00 97.56 333 TRP A C 1
ATOM 2698 O O . TRP A 1 333 ? -6.227 -7.149 13.029 1.00 97.56 333 TRP A O 1
ATOM 2708 N N . SER A 1 334 ? -7.448 -7.115 11.155 1.00 96.88 334 SER A N 1
ATOM 2709 C CA . SER A 1 334 ? -8.600 -6.499 11.810 1.00 96.88 334 SER A CA 1
ATOM 2710 C C . SER A 1 334 ? -9.266 -7.373 12.866 1.00 96.88 334 SER A C 1
ATOM 2712 O O . SER A 1 334 ? -9.722 -6.840 13.879 1.00 96.88 334 SER A O 1
ATOM 2714 N N . LEU A 1 335 ? -9.280 -8.695 12.672 1.00 96.50 335 LEU A N 1
ATOM 2715 C CA . LEU A 1 335 ? -9.757 -9.638 13.681 1.00 96.50 335 LEU A CA 1
ATOM 2716 C C . LEU A 1 335 ? -8.862 -9.607 14.907 1.00 96.50 335 LEU A C 1
ATOM 2718 O O . LEU A 1 335 ? -9.361 -9.404 16.010 1.00 96.50 335 LEU A O 1
ATOM 2722 N N . ALA A 1 336 ? -7.546 -9.663 14.708 1.00 95.44 336 ALA A N 1
ATOM 2723 C CA . ALA A 1 336 ? -6.591 -9.560 15.802 1.00 95.44 336 ALA A CA 1
ATOM 2724 C C . ALA A 1 336 ? -6.724 -8.232 16.573 1.00 95.44 336 ALA A C 1
ATOM 2726 O O . ALA A 1 336 ? -6.659 -8.220 17.803 1.00 95.44 336 ALA A O 1
ATOM 2727 N N . LEU A 1 337 ? -6.945 -7.109 15.879 1.00 94.94 337 LEU A N 1
ATOM 2728 C CA . LEU A 1 337 ? -7.219 -5.818 16.524 1.00 94.94 337 LEU A CA 1
ATOM 2729 C C . LEU A 1 337 ? -8.515 -5.857 17.343 1.00 94.94 337 LEU A C 1
ATOM 2731 O O . LEU A 1 337 ? -8.542 -5.393 18.482 1.00 94.94 337 LEU A O 1
ATOM 2735 N N . ASN A 1 338 ? -9.579 -6.433 16.783 1.00 94.56 338 ASN A N 1
ATOM 2736 C CA . ASN A 1 338 ? -10.873 -6.533 17.447 1.00 94.56 338 ASN A CA 1
ATOM 2737 C C . ASN A 1 338 ? -10.834 -7.458 18.676 1.00 94.56 338 ASN A C 1
ATOM 2739 O O . ASN A 1 338 ? -11.416 -7.139 19.708 1.00 94.56 338 ASN A O 1
ATOM 2743 N N . GLU A 1 339 ? -10.128 -8.584 18.594 1.00 93.19 339 GLU A N 1
ATOM 2744 C CA . GLU A 1 339 ? -9.920 -9.500 19.717 1.00 93.19 339 GLU A CA 1
ATOM 2745 C C . GLU A 1 339 ? -9.148 -8.845 20.858 1.00 93.19 339 GLU A C 1
ATOM 2747 O O . GLU A 1 339 ? -9.534 -8.983 22.019 1.00 93.19 339 GLU A O 1
ATOM 2752 N N . ARG A 1 340 ? -8.077 -8.107 20.542 1.00 89.88 340 ARG A N 1
ATOM 2753 C CA . ARG A 1 340 ? -7.303 -7.357 21.541 1.00 89.88 340 ARG A CA 1
ATOM 2754 C C . ARG A 1 340 ? -8.163 -6.308 22.234 1.00 89.88 340 ARG A C 1
ATOM 2756 O O . ARG A 1 340 ? -8.168 -6.250 23.458 1.00 89.88 340 ARG A O 1
ATOM 2763 N N . GLU A 1 341 ? -8.942 -5.543 21.472 1.00 91.50 341 GLU A N 1
ATOM 2764 C CA . GLU A 1 341 ? -9.876 -4.560 22.030 1.00 91.50 341 GLU A CA 1
ATOM 2765 C C . GLU A 1 341 ? -10.900 -5.217 22.970 1.00 91.50 341 GLU A C 1
ATOM 2767 O O . GLU A 1 341 ? -11.157 -4.713 24.061 1.00 91.50 341 GLU A O 1
ATOM 2772 N N . ASN A 1 342 ? -11.454 -6.370 22.584 1.00 91.12 342 ASN A N 1
ATOM 2773 C CA . ASN A 1 342 ? -12.409 -7.099 23.419 1.00 91.12 342 ASN A CA 1
ATOM 2774 C C . ASN A 1 342 ? -11.773 -7.670 24.693 1.00 91.12 342 ASN A C 1
ATOM 2776 O O . ASN A 1 342 ? -12.449 -7.735 25.714 1.00 91.12 342 ASN A O 1
ATOM 2780 N N . LYS A 1 343 ? -10.501 -8.091 24.652 1.00 91.56 343 LYS A N 1
ATOM 2781 C CA . LYS A 1 343 ? -9.768 -8.554 25.843 1.00 91.56 343 LYS A CA 1
ATOM 2782 C C . LYS A 1 343 ? -9.552 -7.421 26.842 1.00 91.56 343 LYS A C 1
ATOM 2784 O O . LYS A 1 343 ? -9.778 -7.619 28.025 1.00 91.56 343 LYS A O 1
ATOM 2789 N N . LEU A 1 344 ? -9.183 -6.235 26.364 1.00 90.06 344 LEU A N 1
ATOM 2790 C CA . LEU A 1 344 ? -8.977 -5.068 27.226 1.00 90.06 344 LEU A CA 1
ATOM 2791 C C . LEU A 1 344 ? -10.275 -4.646 27.921 1.00 90.06 344 LEU A C 1
ATOM 2793 O O . LEU A 1 344 ? -10.275 -4.464 29.128 1.00 90.06 344 LEU A O 1
ATOM 2797 N N . LYS A 1 345 ? -11.398 -4.620 27.194 1.00 89.06 345 LYS A N 1
ATOM 2798 C CA . LYS A 1 345 ? -12.723 -4.309 27.765 1.00 89.06 345 LYS A CA 1
ATOM 2799 C C . LYS A 1 345 ? -13.239 -5.321 28.790 1.00 89.06 345 LYS A C 1
ATOM 2801 O O . LYS A 1 345 ? -14.217 -5.030 29.458 1.00 89.06 345 LYS A O 1
ATOM 2806 N N . LYS A 1 346 ? -12.673 -6.529 28.839 1.00 85.44 346 LYS A N 1
ATOM 2807 C CA . LYS A 1 346 ? -13.022 -7.545 29.845 1.00 85.44 346 LYS A CA 1
ATOM 2808 C C . LYS A 1 346 ? -12.177 -7.432 31.115 1.00 85.44 346 LYS A C 1
ATOM 2810 O O . LYS A 1 346 ? -12.543 -8.037 32.115 1.00 85.44 346 LYS A O 1
ATOM 2815 N N . ASN A 1 347 ? -11.041 -6.742 31.038 1.00 78.06 347 ASN A N 1
ATOM 2816 C CA . ASN A 1 347 ? -10.097 -6.576 32.141 1.00 78.06 347 ASN A CA 1
ATOM 2817 C C . ASN A 1 347 ? -10.279 -5.235 32.876 1.00 78.06 347 ASN A C 1
ATOM 2819 O O . ASN A 1 347 ? -9.600 -5.002 33.873 1.00 78.06 347 ASN A O 1
ATOM 2823 N N . GLU A 1 348 ? -11.149 -4.370 32.359 1.00 64.12 348 GLU A N 1
ATOM 2824 C CA . GLU A 1 348 ? -11.704 -3.191 33.032 1.00 64.12 348 GLU A CA 1
ATOM 2825 C C . GLU A 1 348 ? -13.067 -3.540 33.626 1.00 64.12 348 GLU A C 1
ATOM 2827 O O . GLU A 1 348 ? -13.370 -3.011 34.718 1.00 64.12 348 GLU A O 1
#

Sequence (348 aa):
MKYSDIFGQNKHPQDEMTDSKAEPKDYSVQKEGKDIDIQNSNEEQSLLKIVKLYSNQIIDIANKYFPTLVPTIEKRWISLRKNLFHDMVFGNSFIYPIQGALEVVTTRVYWKYIAVFGVSYVITFFVIGGLYYLTLLPIVLSWSMLFLGPIGFVLAHLQWVLQTNALTSIISSKLVLPFINDRIYDMALVMNGGEDFLNKGKLIRKVKSKTKKDLKIDSTTSKEKESQWIVRKTWSILKFFRNTIITISLTLLSMVPLIGPPIVNQIMAPSRSFSYMTRYFYLKGFNHKEAKDFQYENYGHFVCFGMASGILEFLPFISIITMASNTIGAAKWSLALNERENKLKKNE

InterPro domains:
  IPR052786 Outer_spore_wall_assembly [PTHR34292] (92-347)
  IPR059112 Sulfate transporter CysZ/Etoposide-induced protein 2.4 [PF07264] (113-323)

Radius of gyration: 26.53 Å; chains: 1; bounding box: 82×58×64 Å

pLDDT: mean 80.49, std 19.13, range [25.45, 97.62]